Protein AF-A0AAW9S005-F1 (afdb_monomer)

Radius of gyration: 30.58 Å; Cα contacts (8 Å, |Δi|>4): 506; chains: 1; bounding box: 78×88×90 Å

Foldseek 3Di:
DDDDDDDDDDDDDDDDVVVVVVVVVVVVVDDDDPPDDDLLNVLLVLLVVFFDWAAAPQGFIWTQGPDFAREIATCPDAPDHVLVVSQVSSCVVPVDGRDPVSSVSNSVVSSVNRVVDDHDHEAAAWDDDPHWIWGFQLDPRNWTWTQDPVGTDIGRYDPHYYYAHLFFDGAPDDDPDDDPVVLVVQDLDDPVCVVVLVQQLVQLRDQQAQGDAAEAAAAPPSCQVVNQQVSQNVGGHGPPSEDAPQPDVVSVCVQLVRTQEYHYEAAPEADPRNVVSVNQQRHQHWDWDDDPPDPDDIGIDGHHHRHYYYHHDHDCPDDPDDDD

Organism: NCBI:txid1764581

Secondary structure (DSSP, 8-state):
--------------S--TTHHHHHHHHHS---------HHHHHHHHHHHHEEEEEBTTS-EEEEESSS--B-EESSS-SS-HHHHHHHHHHHHHSSPPPHHHHHHHHHHHHHHHTTSPPB--BSSEEEEBTEEEEE--STT--EEEEETTEEEEESS-SS-B---TT--PPPPP-SS--GGGGGGT----TTTHHHHHHHHHHTT-TTSPPPEEEE---TTSSHHHHHHHHHHHHS--SSSEEPPPSSHHHHHHHHHT-SEEEEEEES---HHHHHHHHHHHHT-EEEEEPSSSSSPEEEEE---EEEEEES-----S------

pLDDT: mean 82.32, std 20.4, range [25.27, 97.75]

Nearest PDB structures (foldseek):
  7ola-assembly1_E  TM=5.623E-01  e=1.150E-05  Staphylococcus aureus
  8hwc-assembly1_F  TM=4.902E-01  e=1.114E-03  Monkeypox virus
  8iqh-assembly1_E  TM=3.953E-01  e=1.697E-03  African swine fever virus BA71V
  8iqh-assembly1_C  TM=4.415E-01  e=1.164E-02  African swine fever virus BA71V
  5grb-assembly3_D  TM=5.493E-01  e=4.643E-02  Enterovirus

Sequence (324 aa):
MSEDIIKGPWTEFQSVNGELDKLVEQIDAGEEKPSKKSASTILVEIAESLYEFSVSDTGDTFGVPKSGSKVVQMLRGGKTSLRSELSREYFQRTGRAAPQQALADALLVLEGIAQAGDPVPLHLRVARLEGDLLLDLGDATGRVVRIGAGGWSVEPNPPVLFRRTALTAALPDPVGGSDVEELWQHLNVAPEDRPLILAWLVAALHVDIPHPILSIGGEQGSGKSTAAKALTGILDPSPVPLRKPPRDGEAWVTAASGSWVVGIDNISAIADWLSDAMCRAVTGDGDVRRKLYTDGDMHVFAFRRCLILNGIDIGPCAAIWRKG

Structure (mmCIF, N/CA/C/O backbone):
data_AF-A0AAW9S005-F1
#
_entry.id   AF-A0AAW9S005-F1
#
loop_
_atom_site.group_PDB
_atom_site.id
_atom_site.type_symbol
_atom_site.label_atom_id
_atom_site.label_alt_id
_atom_site.label_comp_id
_atom_site.label_asym_id
_atom_site.label_entity_id
_atom_site.label_seq_id
_atom_site.pdbx_PDB_ins_code
_atom_site.Cartn_x
_atom_site.Cartn_y
_atom_site.Cartn_z
_atom_site.occupancy
_atom_site.B_iso_or_equiv
_atom_site.auth_seq_id
_atom_site.auth_comp_id
_atom_site.auth_asym_id
_atom_site.auth_atom_id
_atom_site.pdbx_PDB_model_num
ATOM 1 N N . MET A 1 1 ? -49.779 59.214 53.811 1.00 40.12 1 MET A N 1
ATOM 2 C CA . MET A 1 1 ? -49.206 58.117 53.007 1.00 40.12 1 MET A CA 1
ATOM 3 C C . MET A 1 1 ? -49.080 56.934 53.961 1.00 40.12 1 MET A C 1
ATOM 5 O O . MET A 1 1 ? -48.451 57.139 54.991 1.00 40.12 1 MET A O 1
ATOM 9 N N . SER A 1 2 ? -49.841 55.836 53.870 1.00 34.50 2 SER A N 1
ATOM 10 C CA . SER A 1 2 ? -50.235 55.023 52.691 1.00 34.50 2 SER A CA 1
ATOM 11 C C . SER A 1 2 ? -49.015 54.311 52.079 1.00 34.50 2 SER A C 1
ATOM 13 O O . SER A 1 2 ? -48.005 54.983 51.873 1.00 34.50 2 SER A O 1
ATOM 15 N N . GLU A 1 3 ? -48.984 52.994 51.840 1.00 34.31 3 GLU A N 1
ATOM 16 C CA . GLU A 1 3 ? -49.855 51.833 52.182 1.00 34.31 3 GLU A CA 1
ATOM 17 C C . GLU A 1 3 ? -48.937 50.729 52.819 1.00 34.31 3 GLU A C 1
ATOM 19 O O . GLU A 1 3 ? -47.726 50.932 52.858 1.00 34.31 3 GLU A O 1
ATOM 24 N N . ASP A 1 4 ? -49.315 49.629 53.493 1.00 39.97 4 ASP A N 1
ATOM 25 C CA . ASP A 1 4 ? -50.351 48.577 53.338 1.00 39.97 4 ASP A CA 1
ATOM 26 C C . ASP A 1 4 ? -50.162 47.642 52.111 1.00 39.97 4 ASP A C 1
ATOM 28 O O . ASP A 1 4 ? -49.879 48.115 51.016 1.00 39.97 4 ASP A O 1
ATOM 32 N N . ILE A 1 5 ? -50.282 46.300 52.172 1.00 38.88 5 ILE A N 1
ATOM 33 C CA . ILE A 1 5 ? -50.614 45.362 53.282 1.00 38.88 5 ILE A CA 1
ATOM 34 C C . ILE A 1 5 ? -49.361 44.475 53.597 1.00 38.88 5 ILE A C 1
ATOM 36 O O . ILE A 1 5 ? -48.295 45.065 53.712 1.00 38.88 5 ILE A O 1
ATOM 40 N N . ILE A 1 6 ? -49.249 43.138 53.786 1.00 34.44 6 ILE A N 1
ATOM 41 C CA . ILE A 1 6 ? -50.059 41.883 53.806 1.00 34.44 6 ILE A CA 1
ATOM 42 C C . ILE A 1 6 ? -49.509 41.000 54.981 1.00 34.44 6 ILE A C 1
ATOM 44 O O . ILE A 1 6 ? -48.396 41.237 55.447 1.00 34.44 6 ILE A O 1
ATOM 48 N N . LYS A 1 7 ? -50.226 39.965 55.470 1.00 42.56 7 LYS A N 1
ATOM 49 C CA . LYS A 1 7 ? -49.735 38.966 56.467 1.00 42.56 7 LYS A CA 1
ATOM 50 C C . LYS A 1 7 ? -49.509 37.562 55.868 1.00 42.56 7 LYS A C 1
ATOM 52 O O . LYS A 1 7 ? -50.238 37.173 54.964 1.00 42.56 7 LYS A O 1
ATOM 57 N N . GLY A 1 8 ? -48.623 36.760 56.474 1.00 29.34 8 GLY A N 1
ATOM 58 C CA . GLY A 1 8 ? -48.510 35.304 56.259 1.00 29.34 8 GLY A CA 1
ATOM 59 C C . GLY A 1 8 ? -48.129 34.563 57.560 1.00 29.34 8 GLY A C 1
ATOM 60 O O . GLY A 1 8 ? -47.236 35.049 58.257 1.00 29.34 8 GLY A O 1
ATOM 61 N N . PRO A 1 9 ? -48.798 33.454 57.946 1.00 34.03 9 PRO A N 1
ATOM 62 C CA . PRO A 1 9 ? -48.604 32.821 59.256 1.00 34.03 9 PRO A CA 1
ATOM 63 C C . PRO A 1 9 ? -47.587 31.666 59.256 1.00 34.03 9 PRO A C 1
ATOM 65 O O . PRO A 1 9 ? -47.593 30.814 58.374 1.00 34.03 9 PRO A O 1
ATOM 68 N N . TRP A 1 10 ? -46.791 31.577 60.325 1.00 33.09 10 TRP A N 1
ATOM 69 C CA . TRP A 1 10 ? -46.055 30.365 60.705 1.00 33.09 10 TRP A CA 1
ATOM 70 C C . TRP A 1 10 ? -46.764 29.683 61.879 1.00 33.09 10 TRP A C 1
ATOM 72 O O . TRP A 1 10 ? -46.562 30.111 63.013 1.00 33.09 10 TRP A O 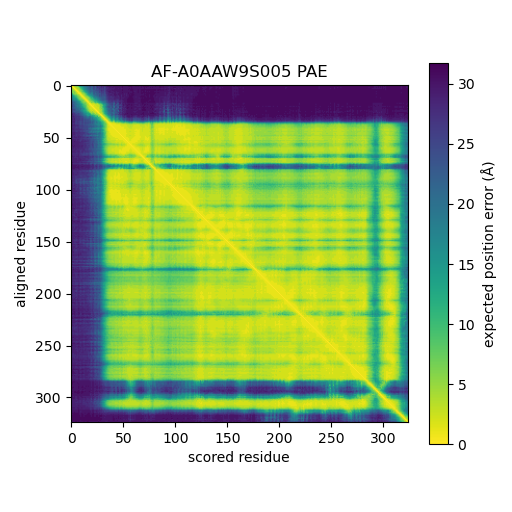1
ATOM 82 N N . THR A 1 11 ? -47.589 28.660 61.626 1.00 36.34 11 THR A N 1
ATOM 83 C CA . THR A 1 11 ? -47.821 27.485 62.507 1.00 36.34 11 THR A CA 1
ATOM 84 C C . THR A 1 11 ? -48.952 26.603 61.969 1.00 36.34 11 THR A C 1
ATOM 86 O O . THR A 1 11 ? -50.117 26.903 62.177 1.00 36.34 11 THR A O 1
ATOM 89 N N . GLU A 1 12 ? -48.601 25.477 61.347 1.00 32.44 12 GLU A N 1
ATOM 90 C CA . GLU A 1 12 ? -49.219 24.168 61.615 1.00 32.44 12 GLU A CA 1
ATOM 91 C C . GLU A 1 12 ? -48.314 23.078 61.020 1.00 32.44 12 GLU A C 1
ATOM 93 O O . GLU A 1 12 ? -47.776 23.238 59.926 1.00 32.44 12 GLU A O 1
ATOM 98 N N . PHE A 1 13 ? -48.040 22.018 61.786 1.00 42.66 13 PHE A N 1
ATOM 99 C CA . PHE A 1 13 ? -46.959 21.068 61.490 1.00 42.66 13 PHE A CA 1
ATOM 100 C C . PHE A 1 13 ? -47.431 19.634 61.752 1.00 42.66 13 PHE A C 1
ATOM 102 O O . PHE A 1 13 ? -47.244 19.111 62.849 1.00 42.66 13 PHE A O 1
ATOM 109 N N . GLN A 1 14 ? -48.068 19.003 60.759 1.00 42.59 14 GLN A N 1
ATOM 110 C CA . GLN A 1 14 ? -48.373 17.564 60.755 1.00 42.59 14 GLN A CA 1
ATOM 111 C C . GLN A 1 14 ? -48.813 17.058 59.364 1.00 42.59 14 GLN A C 1
ATOM 113 O O . GLN A 1 14 ? -49.27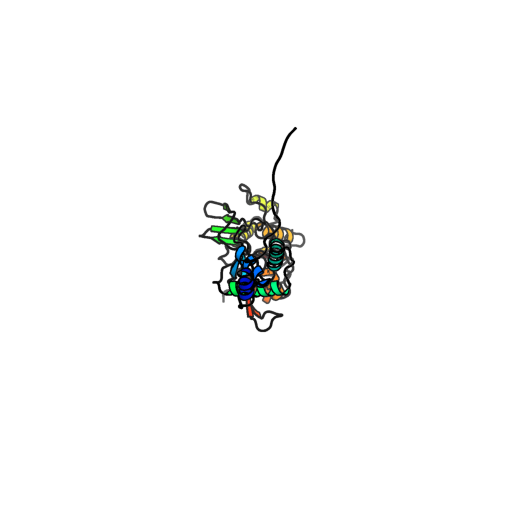2 17.831 58.529 1.00 42.59 14 GLN A O 1
ATOM 118 N N . SER A 1 15 ? -48.733 15.734 59.165 1.00 42.69 15 SER A N 1
ATOM 119 C CA . SER A 1 15 ? -49.365 14.934 58.086 1.00 42.69 15 SER A CA 1
ATOM 120 C C . SER A 1 15 ? -48.706 14.773 56.694 1.00 42.69 15 SER A C 1
ATOM 122 O O . SER A 1 15 ? -49.387 14.309 55.787 1.00 42.69 15 SER A O 1
ATOM 124 N N . VAL A 1 16 ? -47.390 14.996 56.509 1.00 42.12 16 VAL A N 1
ATOM 125 C CA . VAL A 1 16 ? -46.697 14.708 55.211 1.00 42.12 16 VAL A CA 1
ATOM 126 C C . VAL A 1 16 ? -45.507 13.724 55.310 1.00 42.12 16 VAL A C 1
ATOM 128 O O . VAL A 1 16 ? -44.630 13.702 54.455 1.00 42.12 16 VAL A O 1
ATOM 131 N N . ASN A 1 17 ? -45.465 12.859 56.331 1.00 48.38 17 ASN A N 1
ATOM 132 C CA . ASN A 1 17 ? -44.425 11.814 56.435 1.00 48.38 17 ASN A CA 1
ATOM 133 C C . ASN A 1 17 ? -44.787 10.505 55.701 1.00 48.38 17 ASN A C 1
ATOM 135 O O . ASN A 1 17 ? -43.906 9.825 55.186 1.00 48.38 17 ASN A O 1
ATOM 139 N N . GLY A 1 18 ? -46.079 10.171 55.585 1.00 42.69 18 GLY A N 1
ATOM 140 C CA . GLY A 1 18 ? -46.539 8.847 55.133 1.00 42.69 18 GLY A CA 1
ATOM 141 C C . GLY A 1 18 ? -46.286 8.483 53.660 1.00 42.69 18 GLY A C 1
ATOM 142 O O . GLY A 1 18 ? -46.549 7.343 53.276 1.00 42.69 18 GLY A O 1
ATOM 143 N N . GLU A 1 19 ? -45.801 9.420 52.842 1.00 44.75 19 GLU A N 1
ATOM 144 C CA . GLU A 1 19 ? -45.345 9.167 51.464 1.00 44.75 19 GLU A CA 1
ATOM 145 C C . GLU A 1 19 ? -43.813 9.132 51.362 1.00 44.75 19 GLU A C 1
ATOM 147 O O . GLU A 1 19 ? -43.272 8.293 50.647 1.00 44.75 19 GLU A O 1
ATOM 152 N N . LEU A 1 20 ? -43.111 9.971 52.133 1.00 44.47 20 LEU A N 1
ATOM 153 C CA . LEU A 1 20 ? -41.648 9.963 52.230 1.00 44.47 20 LEU A CA 1
ATOM 154 C C . LEU A 1 20 ? -41.126 8.665 52.854 1.00 44.47 20 LEU A C 1
ATOM 156 O O . LEU A 1 20 ? -40.223 8.052 52.290 1.00 44.47 20 LEU A O 1
ATOM 160 N N . ASP A 1 21 ? -41.736 8.200 53.947 1.00 43.94 21 ASP A N 1
ATOM 161 C CA . ASP A 1 21 ? -41.322 6.959 54.613 1.00 43.94 21 ASP A CA 1
ATOM 162 C C . ASP A 1 21 ? -41.514 5.737 53.684 1.00 43.94 21 ASP A C 1
ATOM 164 O O . ASP A 1 21 ? -40.656 4.859 53.625 1.00 43.94 21 ASP A O 1
ATOM 168 N N . LYS A 1 22 ? -42.570 5.728 52.853 1.00 45.34 22 LYS A N 1
ATOM 169 C CA . LYS A 1 22 ? -42.798 4.685 51.829 1.00 45.34 22 LYS A CA 1
ATOM 170 C C . LYS A 1 22 ? -41.804 4.739 50.671 1.00 45.34 22 LYS A C 1
ATOM 172 O O . LYS A 1 22 ? -41.426 3.693 50.152 1.00 45.34 22 LYS A O 1
ATOM 177 N N . LEU A 1 23 ? -41.381 5.935 50.260 1.00 43.94 23 LEU A N 1
ATOM 178 C CA . LEU A 1 23 ? -40.316 6.106 49.269 1.00 43.94 23 LEU A CA 1
ATOM 179 C C . LEU A 1 23 ? -38.967 5.599 49.802 1.00 43.94 23 LEU A C 1
ATOM 181 O O . LEU A 1 23 ? -38.187 5.047 49.033 1.00 43.94 23 LEU A O 1
ATOM 185 N N . VAL A 1 24 ? -38.711 5.723 51.108 1.00 44.16 24 VAL A N 1
ATOM 186 C CA . VAL A 1 24 ? -37.525 5.136 51.754 1.00 44.16 24 VAL A CA 1
ATOM 187 C C . VAL A 1 24 ? -37.629 3.607 51.821 1.00 44.16 24 VAL A C 1
ATOM 189 O O . VAL A 1 24 ? -36.696 2.935 51.388 1.00 44.16 24 VAL A O 1
ATOM 192 N N . GLU A 1 25 ? -38.767 3.043 52.247 1.00 40.94 25 GLU A N 1
ATOM 193 C CA . GLU A 1 25 ? -38.981 1.580 52.238 1.00 40.94 25 GLU A CA 1
ATOM 194 C C . GLU A 1 25 ? -38.860 0.967 50.828 1.00 40.94 25 GLU A C 1
ATOM 196 O O . GLU A 1 25 ? -38.344 -0.139 50.679 1.00 40.94 25 GLU A O 1
ATOM 201 N N . GLN A 1 26 ? -39.276 1.683 49.776 1.00 40.62 26 GLN A N 1
ATOM 202 C CA . GLN A 1 26 ? -39.104 1.234 48.388 1.00 40.62 26 GLN A CA 1
ATOM 203 C C . GLN A 1 26 ? -37.647 1.294 47.899 1.00 40.62 26 GLN A C 1
ATOM 205 O O . GLN A 1 26 ? -37.263 0.483 47.060 1.00 40.62 26 GLN A O 1
ATOM 210 N N . ILE A 1 27 ? -36.809 2.185 48.440 1.00 46.78 27 ILE A N 1
ATOM 211 C CA . ILE A 1 27 ? -35.378 2.265 48.088 1.00 46.78 27 ILE A CA 1
ATOM 212 C C . ILE A 1 27 ? -34.572 1.106 48.703 1.00 46.78 27 ILE A C 1
ATOM 214 O O . ILE A 1 27 ? -33.614 0.641 48.081 1.00 46.78 27 ILE A O 1
ATOM 218 N N . ASP A 1 28 ? -34.978 0.592 49.868 1.00 41.66 28 ASP A N 1
ATOM 219 C CA . ASP A 1 28 ? -34.408 -0.636 50.446 1.00 41.66 28 ASP A CA 1
ATOM 220 C C . ASP A 1 28 ? -34.954 -1.923 49.782 1.00 41.66 28 ASP A C 1
ATOM 222 O O . ASP A 1 28 ? -34.371 -2.999 49.932 1.00 41.66 28 ASP A O 1
ATOM 226 N N . ALA A 1 29 ? -36.019 -1.833 48.972 1.00 42.50 29 ALA A N 1
ATOM 227 C CA . ALA A 1 29 ? -36.678 -2.965 48.307 1.00 42.50 29 ALA A CA 1
ATOM 228 C C . ALA A 1 29 ? -35.983 -3.468 47.016 1.00 42.50 29 ALA A C 1
ATOM 230 O O . ALA A 1 29 ? -36.635 -3.976 46.104 1.00 42.50 29 ALA A O 1
ATOM 231 N N . GLY A 1 30 ? -34.650 -3.400 46.956 1.00 43.88 30 GLY A N 1
ATOM 232 C CA . GLY A 1 30 ? -33.850 -4.259 46.071 1.00 43.88 30 GLY A CA 1
ATOM 233 C C . GLY A 1 30 ? -33.867 -3.961 44.566 1.00 43.88 30 GLY A C 1
ATOM 234 O O . GLY A 1 30 ? -33.548 -4.861 43.790 1.00 43.88 30 GLY A O 1
ATOM 235 N N . GLU A 1 31 ? -34.189 -2.740 44.125 1.00 39.66 31 GLU A N 1
ATOM 236 C CA . GLU A 1 31 ? -34.041 -2.377 42.707 1.00 39.66 31 GLU A CA 1
ATOM 237 C C . GLU A 1 31 ? -32.570 -2.450 42.245 1.00 39.66 31 GLU A C 1
ATOM 239 O O . GLU A 1 31 ? -31.673 -1.821 42.823 1.00 39.66 31 GLU A O 1
ATOM 244 N N . GLU A 1 32 ? -32.311 -3.181 41.155 1.00 40.88 32 GLU A N 1
ATOM 245 C CA . GLU A 1 32 ? -31.002 -3.184 40.500 1.00 40.88 32 GLU A CA 1
ATOM 246 C C . GLU A 1 32 ? -30.696 -1.795 39.925 1.00 40.88 32 GLU A C 1
ATOM 248 O O . GLU A 1 32 ? -31.177 -1.413 38.856 1.00 40.88 32 GLU A O 1
ATOM 253 N N . LYS A 1 33 ? -29.838 -1.037 40.619 1.00 44.69 33 LYS A N 1
ATOM 254 C CA . LYS A 1 33 ? -29.272 0.216 40.095 1.00 44.69 33 LYS A CA 1
ATOM 255 C C . LYS A 1 33 ? -28.698 -0.051 38.697 1.00 44.69 33 LYS A C 1
ATOM 257 O O . LYS A 1 33 ? -27.810 -0.901 38.592 1.00 44.69 33 LYS A O 1
ATOM 262 N N . PRO A 1 34 ? -29.141 0.667 37.644 1.00 45.97 34 PRO A N 1
ATOM 263 C CA . PRO A 1 34 ? -28.788 0.342 36.267 1.00 45.97 34 PRO A CA 1
ATOM 264 C C . PRO A 1 34 ? -27.269 0.319 36.110 1.00 45.97 34 PRO A C 1
ATOM 266 O O . PRO A 1 34 ? -26.596 1.333 36.324 1.00 45.97 34 PRO A O 1
ATOM 269 N N . SER A 1 35 ? -26.739 -0.867 35.794 1.00 58.22 35 SER A N 1
ATOM 270 C CA . SER A 1 35 ? -25.305 -1.142 35.861 1.00 58.22 35 SER A CA 1
ATOM 271 C C . SER A 1 35 ? -24.534 -0.143 35.006 1.00 58.22 35 SER A C 1
ATOM 273 O O . SER A 1 35 ? -24.719 -0.045 33.789 1.00 58.22 35 SER A O 1
ATOM 275 N N . LYS A 1 36 ? -23.685 0.654 35.660 1.00 81.69 36 LYS A N 1
ATOM 276 C CA . LYS A 1 36 ? -22.949 1.726 34.996 1.00 81.69 36 LYS A CA 1
ATOM 277 C C . LYS A 1 36 ? -21.943 1.101 34.035 1.00 81.69 36 LYS A C 1
ATOM 279 O O . LYS A 1 36 ? -20.931 0.571 34.491 1.00 81.69 36 LYS A O 1
ATOM 284 N N . LYS A 1 37 ? -22.243 1.181 32.730 1.00 88.69 37 LYS A N 1
ATOM 285 C CA . LYS A 1 37 ? -21.460 0.578 31.638 1.00 88.69 37 LYS A CA 1
ATOM 286 C C . LYS A 1 37 ? -19.959 0.714 31.890 1.00 88.69 37 LYS A C 1
ATOM 288 O O . LYS A 1 37 ? -19.475 1.802 32.220 1.00 88.69 37 LYS A O 1
ATOM 293 N N . SER A 1 38 ? -19.234 -0.392 31.741 1.00 94.50 38 SER A N 1
ATOM 294 C CA . SER A 1 38 ? -17.791 -0.405 31.955 1.00 94.50 38 SER A CA 1
ATOM 295 C C . SER A 1 38 ? -17.089 0.497 30.935 1.00 94.50 38 SER A C 1
ATOM 297 O O . SER A 1 38 ? -17.617 0.786 29.858 1.00 94.50 38 SER A O 1
ATOM 299 N N . ALA A 1 39 ? -15.861 0.914 31.247 1.00 94.69 39 ALA A N 1
ATOM 300 C CA . ALA A 1 39 ? -15.061 1.678 30.296 1.00 94.69 39 ALA A CA 1
ATOM 301 C C . ALA A 1 39 ? -14.831 0.903 28.982 1.00 94.69 39 ALA A C 1
ATOM 303 O O . ALA A 1 39 ? -14.799 1.525 27.926 1.00 94.69 39 ALA A O 1
ATOM 304 N N . SER A 1 40 ? -14.727 -0.433 29.024 1.00 96.12 40 SER A N 1
ATOM 305 C CA . SER A 1 40 ? -14.582 -1.271 27.827 1.00 96.12 40 SER A CA 1
ATOM 306 C C . SER A 1 40 ? -15.868 -1.343 27.003 1.00 96.12 40 SER A C 1
ATOM 308 O O . SER A 1 40 ? -15.798 -1.155 25.793 1.00 96.12 40 SER A O 1
ATOM 310 N N . THR A 1 41 ? -17.044 -1.493 27.623 1.00 96.62 41 THR A N 1
ATOM 311 C CA . THR A 1 41 ? -18.336 -1.418 26.912 1.00 96.62 41 THR A CA 1
ATOM 312 C C . THR A 1 41 ? -18.521 -0.055 26.239 1.00 96.62 41 THR A C 1
ATOM 314 O O . THR A 1 41 ? -18.877 0.008 25.068 1.00 96.62 41 THR A O 1
ATOM 317 N N . ILE A 1 42 ? -18.197 1.042 26.935 1.00 96.50 42 ILE A N 1
ATOM 318 C CA . ILE A 1 42 ? -18.257 2.397 26.361 1.00 96.50 42 ILE A CA 1
ATOM 319 C C . ILE A 1 42 ? -17.269 2.546 25.189 1.00 96.50 42 ILE A C 1
ATOM 321 O O . ILE A 1 42 ? -17.600 3.181 24.193 1.00 96.50 42 ILE A O 1
ATOM 325 N N . LEU A 1 43 ? -16.072 1.957 25.267 1.00 96.94 43 LEU A N 1
ATOM 326 C CA . LEU A 1 43 ? -15.091 1.978 24.174 1.00 96.94 43 LEU A CA 1
ATOM 327 C C . LEU A 1 43 ? -15.548 1.182 22.940 1.00 96.94 43 LEU A C 1
ATOM 329 O O . LEU A 1 43 ? -15.299 1.638 21.825 1.00 96.94 43 LEU A O 1
ATOM 333 N N . VAL A 1 44 ? -16.234 0.048 23.124 1.00 97.50 44 VAL A N 1
ATOM 334 C CA . VAL A 1 44 ? -16.861 -0.712 22.025 1.00 97.50 44 VAL A CA 1
ATOM 335 C C . VAL A 1 44 ? -17.980 0.112 21.383 1.00 97.50 44 VAL A C 1
ATOM 337 O O . VAL A 1 44 ? -17.939 0.334 20.179 1.00 97.50 44 VAL A O 1
ATOM 340 N N . GLU A 1 45 ? -18.890 0.690 22.171 1.00 97.12 45 GLU A N 1
ATOM 341 C CA . GLU A 1 45 ? -19.977 1.543 21.655 1.00 97.12 45 GLU A CA 1
ATOM 342 C C . GLU A 1 45 ? -19.453 2.790 20.915 1.00 97.12 45 GLU A C 1
ATOM 344 O O . GLU A 1 45 ? -20.014 3.211 19.902 1.00 97.12 45 GLU A O 1
ATOM 349 N N . ILE A 1 46 ? -18.339 3.373 21.374 1.00 96.25 46 ILE A N 1
ATOM 350 C CA . ILE A 1 46 ? -17.636 4.445 20.655 1.00 96.25 46 ILE A CA 1
ATOM 351 C C . ILE A 1 46 ? -17.099 3.934 19.316 1.00 96.25 46 ILE A C 1
ATOM 353 O O . ILE A 1 46 ? -17.306 4.596 18.297 1.00 96.25 46 ILE A O 1
ATOM 357 N N . ALA A 1 47 ? -16.443 2.775 19.300 1.00 96.06 47 ALA A N 1
ATOM 358 C CA . ALA A 1 47 ? -15.889 2.183 18.089 1.00 96.06 47 ALA A CA 1
ATOM 359 C C . ALA A 1 47 ? -16.983 1.862 17.061 1.00 96.06 47 ALA A C 1
ATOM 361 O O . ALA A 1 47 ? -16.898 2.314 15.923 1.00 96.06 47 ALA A O 1
ATOM 362 N N . GLU A 1 48 ? -18.053 1.180 17.470 1.00 96.50 48 GLU A N 1
ATOM 363 C CA . GLU A 1 48 ? -19.204 0.854 16.618 1.00 96.50 48 GLU A CA 1
ATOM 364 C C . GLU A 1 48 ? -19.973 2.102 16.154 1.00 96.50 48 GLU A C 1
ATOM 366 O O . GLU A 1 48 ? -20.568 2.091 15.076 1.00 96.50 48 GLU A O 1
ATOM 371 N N . SER A 1 49 ? -19.938 3.213 16.905 1.00 96.12 49 SER A N 1
ATOM 372 C CA . SER A 1 49 ? -20.506 4.494 16.446 1.00 96.12 49 SER A CA 1
ATOM 373 C C . SER A 1 49 ? -19.711 5.156 15.311 1.00 96.12 49 SER A C 1
ATOM 375 O O . SER A 1 49 ? -20.250 6.014 14.614 1.00 96.12 49 SER A O 1
ATOM 377 N N . LEU A 1 50 ? -18.447 4.766 15.114 1.00 94.69 50 LEU A N 1
ATOM 378 C CA . LEU A 1 50 ? -17.513 5.380 14.161 1.00 94.69 50 LEU A CA 1
ATOM 379 C C . LEU A 1 50 ? -17.119 4.448 13.004 1.00 94.69 50 LEU A C 1
ATOM 381 O O . LEU A 1 50 ? -16.783 4.933 11.924 1.00 94.69 50 LEU A O 1
ATOM 385 N N . TYR A 1 51 ? -17.166 3.133 13.219 1.00 95.38 51 TYR A N 1
ATOM 386 C CA . TYR A 1 51 ? -16.581 2.122 12.342 1.00 95.38 51 TYR A CA 1
ATOM 387 C C . TYR A 1 51 ? -17.520 0.933 12.091 1.00 95.38 51 TYR A C 1
ATOM 389 O O . TYR A 1 51 ? -18.381 0.604 12.910 1.00 95.38 51 TYR A O 1
ATOM 397 N N . GLU A 1 52 ? -17.321 0.275 10.952 1.00 95.00 52 GLU A N 1
ATOM 398 C CA . GLU A 1 52 ? -17.841 -1.060 10.619 1.00 95.00 52 GLU A CA 1
ATOM 399 C C . GLU A 1 52 ? -16.658 -2.029 10.627 1.00 95.00 52 GLU A C 1
ATOM 401 O O . GLU A 1 52 ? -15.611 -1.719 10.059 1.00 95.00 52 GLU A O 1
ATOM 406 N N . PHE A 1 53 ? -16.780 -3.165 11.312 1.00 95.44 53 PHE A N 1
ATOM 407 C CA . PHE A 1 53 ? -15.656 -4.067 11.569 1.00 95.44 53 PHE A CA 1
ATOM 408 C C . PHE A 1 53 ? -15.704 -5.295 10.667 1.00 95.44 53 PHE A C 1
ATOM 410 O O . PHE A 1 53 ? -16.763 -5.887 10.486 1.00 95.44 53 PHE A O 1
ATOM 417 N N . SER A 1 54 ? -14.553 -5.656 10.099 1.00 95.19 54 SER A N 1
ATOM 418 C CA . SER A 1 54 ? -14.421 -6.740 9.123 1.00 95.19 54 SER A CA 1
ATOM 419 C C . SER A 1 54 ? -13.013 -7.335 9.151 1.00 95.19 54 SER A C 1
ATOM 421 O O . SER A 1 54 ? -12.062 -6.726 9.656 1.00 95.19 54 SER A O 1
ATOM 423 N N . VAL A 1 55 ? -12.875 -8.530 8.587 1.00 93.25 55 VAL A N 1
ATOM 424 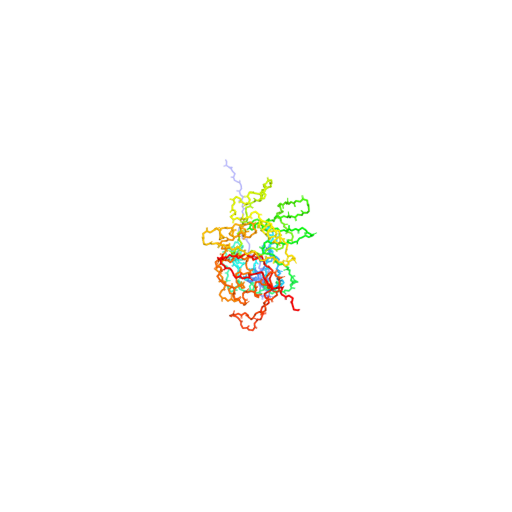C CA . VAL A 1 55 ? -11.603 -9.227 8.377 1.00 93.25 55 VAL A CA 1
ATOM 425 C C . VAL A 1 55 ? -11.223 -9.211 6.891 1.00 93.25 55 VAL A C 1
ATOM 427 O O . VAL A 1 55 ? -12.094 -9.098 6.026 1.00 93.25 55 VAL A O 1
ATOM 430 N N . SER A 1 56 ? -9.926 -9.269 6.579 1.00 90.88 56 SER A N 1
ATOM 431 C CA . SER A 1 56 ? -9.438 -9.405 5.203 1.00 90.88 56 SER A CA 1
ATOM 432 C C . SER A 1 56 ? -9.399 -10.861 4.739 1.00 90.88 56 SER A C 1
ATOM 434 O O . SER A 1 56 ? -9.409 -11.793 5.542 1.00 90.88 56 SER A O 1
ATOM 436 N N . ASP A 1 57 ? -9.257 -11.049 3.430 1.00 85.31 57 ASP A N 1
ATOM 437 C CA . ASP A 1 57 ? -8.836 -12.306 2.795 1.00 85.31 57 ASP A CA 1
ATOM 438 C C . ASP A 1 57 ? -7.582 -12.939 3.440 1.00 85.31 57 ASP A C 1
ATOM 440 O O . ASP A 1 57 ? -7.495 -14.159 3.569 1.00 85.31 57 ASP A O 1
ATOM 444 N N . THR A 1 58 ? -6.638 -12.119 3.911 1.00 79.69 58 THR A N 1
ATOM 445 C CA . THR A 1 58 ? -5.437 -12.554 4.653 1.00 79.69 58 THR A CA 1
ATOM 446 C C . THR A 1 58 ? -5.636 -12.735 6.168 1.00 79.69 58 THR A C 1
ATOM 448 O O . THR A 1 58 ? -4.660 -12.991 6.876 1.00 79.69 58 THR A O 1
ATOM 451 N N . GLY A 1 59 ? -6.853 -12.575 6.699 1.00 83.88 59 GLY A N 1
ATOM 452 C CA . GLY A 1 59 ? -7.154 -12.726 8.129 1.00 83.88 59 GLY A CA 1
ATOM 453 C C . GLY A 1 59 ? -6.808 -11.520 9.021 1.00 83.88 59 GLY A C 1
ATOM 454 O O . GLY A 1 59 ? -6.886 -11.631 10.246 1.00 83.88 59 GLY A O 1
ATOM 455 N N . ASP A 1 60 ? -6.427 -10.371 8.452 1.00 87.62 60 ASP A N 1
ATOM 456 C CA . ASP A 1 60 ? -6.161 -9.146 9.219 1.00 87.62 60 ASP A CA 1
ATOM 457 C C . ASP A 1 60 ? -7.481 -8.428 9.563 1.00 87.62 60 ASP A C 1
ATOM 459 O O . ASP A 1 60 ? -8.291 -8.145 8.682 1.00 87.62 60 ASP A O 1
ATOM 463 N N . THR A 1 61 ? -7.691 -8.076 10.834 1.00 92.38 61 THR A N 1
ATOM 464 C CA . THR A 1 61 ? -8.893 -7.363 11.301 1.00 92.38 61 THR A CA 1
ATOM 465 C C . THR A 1 61 ? -8.761 -5.841 11.175 1.00 92.38 61 THR A C 1
ATOM 467 O O . THR A 1 61 ? -7.748 -5.240 11.561 1.00 92.38 61 THR A O 1
ATOM 470 N N . PHE A 1 62 ? -9.809 -5.186 10.668 1.00 93.19 62 PHE A N 1
ATOM 471 C CA . PHE A 1 62 ? -9.847 -3.739 10.442 1.00 93.19 62 PHE A CA 1
ATOM 472 C C . PHE A 1 62 ? -11.225 -3.114 10.719 1.00 93.19 62 PHE A C 1
ATOM 474 O O . PHE A 1 62 ? -12.250 -3.793 10.759 1.00 93.19 62 PHE A O 1
ATOM 481 N N . GLY A 1 63 ? -11.233 -1.792 10.902 1.00 93.69 63 GLY A N 1
ATOM 482 C CA . GLY A 1 63 ? -12.429 -0.953 10.926 1.00 93.69 63 GLY A CA 1
ATOM 483 C C . GLY A 1 63 ? -12.509 -0.055 9.688 1.00 93.69 63 GLY A C 1
ATOM 484 O O . GLY A 1 63 ? -11.554 0.655 9.365 1.00 93.69 63 GLY A O 1
ATOM 485 N N . VAL A 1 64 ? -13.655 -0.055 9.011 1.00 93.25 64 VAL A N 1
ATOM 486 C CA . VAL A 1 64 ? -14.013 0.860 7.917 1.00 93.25 64 VAL A CA 1
ATOM 487 C C . VAL A 1 64 ? -14.702 2.093 8.509 1.00 93.25 64 VAL A C 1
ATOM 489 O O . VAL A 1 64 ? -15.705 1.921 9.202 1.00 93.25 64 VAL A O 1
ATOM 492 N N . PRO A 1 65 ? -14.234 3.331 8.262 1.00 91.88 65 PRO A N 1
ATOM 493 C CA . PRO A 1 65 ? -14.924 4.528 8.745 1.00 91.88 65 PRO A CA 1
ATOM 494 C C . PRO A 1 65 ? -16.368 4.618 8.228 1.00 91.88 65 PRO A C 1
ATOM 496 O O . PRO A 1 65 ? -16.625 4.479 7.026 1.00 91.88 65 PRO A O 1
ATOM 499 N N . LYS A 1 66 ? -17.328 4.883 9.121 1.00 92.25 66 LYS A N 1
ATOM 500 C CA . LYS A 1 66 ? -18.738 5.126 8.754 1.00 92.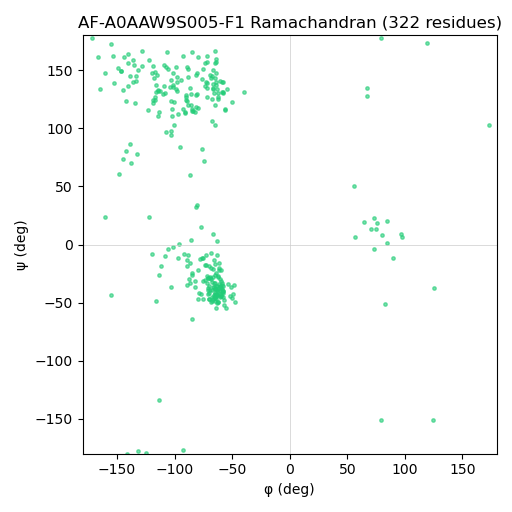25 66 LYS A CA 1
ATOM 501 C C . LYS A 1 66 ? -18.928 6.471 8.050 1.00 92.25 66 LYS A C 1
ATOM 503 O O . LYS A 1 66 ? -19.808 6.594 7.203 1.00 92.25 66 LYS A O 1
ATOM 508 N N . SER A 1 67 ? -18.077 7.450 8.350 1.00 87.69 67 SER A N 1
ATOM 509 C CA . SER A 1 67 ? -18.055 8.778 7.734 1.00 87.69 67 SER A CA 1
ATOM 510 C C . SER A 1 67 ? -16.639 9.169 7.300 1.00 87.69 67 SER A C 1
ATOM 512 O O . SER A 1 67 ? -15.654 8.762 7.912 1.00 87.69 67 SER A O 1
ATOM 514 N N . GLY A 1 68 ? -16.537 9.976 6.241 1.00 84.56 68 GLY A N 1
ATOM 515 C CA . GLY A 1 68 ? -15.252 10.354 5.650 1.00 84.56 68 GLY A CA 1
ATOM 516 C C . GLY A 1 68 ? -14.672 9.267 4.741 1.00 84.56 68 GLY A C 1
ATOM 517 O O . GLY A 1 68 ? -15.410 8.504 4.120 1.00 84.56 68 GLY A O 1
ATOM 518 N N . SER A 1 69 ? -13.343 9.229 4.642 1.00 81.81 69 SER A N 1
ATOM 519 C CA . SER A 1 69 ? -12.616 8.359 3.717 1.00 81.81 69 SER A CA 1
ATOM 520 C C . SER A 1 69 ? -12.766 6.873 4.055 1.00 81.81 69 SER A C 1
ATOM 522 O O . SER A 1 69 ? -12.629 6.462 5.203 1.00 81.81 69 SER A O 1
ATOM 524 N N . LYS A 1 70 ? -12.957 6.020 3.040 1.00 83.19 70 LYS A N 1
ATOM 525 C CA . LYS A 1 70 ? -13.047 4.551 3.195 1.00 83.19 70 LYS A CA 1
ATOM 526 C C . LYS A 1 70 ? -11.674 3.857 3.304 1.00 83.19 70 LYS A C 1
ATOM 528 O O . LYS A 1 70 ? -11.494 2.716 2.884 1.00 83.19 70 LYS A O 1
ATOM 533 N N . VAL A 1 71 ? -10.698 4.549 3.898 1.00 89.38 71 VAL A N 1
ATOM 534 C CA . VAL A 1 71 ? -9.358 4.019 4.195 1.00 89.38 71 VAL A CA 1
ATOM 535 C C . VAL A 1 71 ? -9.406 3.294 5.538 1.00 89.38 71 VAL A C 1
ATOM 537 O O . VAL A 1 71 ? -9.740 3.894 6.562 1.00 89.38 71 VAL A O 1
ATOM 540 N N . VAL A 1 72 ? -9.087 2.001 5.544 1.00 91.88 72 VAL A N 1
ATOM 541 C CA . VAL A 1 72 ? -9.329 1.142 6.712 1.00 91.88 72 VAL A CA 1
ATOM 542 C C . VAL A 1 72 ? -8.307 1.360 7.829 1.00 91.88 72 VAL A C 1
ATOM 544 O O . VAL A 1 72 ? -7.111 1.539 7.582 1.00 91.88 72 VAL A O 1
ATOM 547 N N . GLN A 1 73 ? -8.772 1.306 9.077 1.00 90.56 73 GLN A N 1
ATOM 548 C CA . GLN A 1 73 ? -7.926 1.332 10.270 1.00 90.56 73 GLN A CA 1
ATOM 549 C C . GLN A 1 73 ? -7.687 -0.094 10.764 1.00 90.56 73 GLN A C 1
ATOM 551 O O . GLN A 1 73 ? -8.605 -0.752 11.252 1.00 90.56 73 GLN A O 1
ATOM 556 N N . MET A 1 74 ? -6.450 -0.581 10.662 1.00 90.19 74 MET A N 1
ATOM 557 C CA . MET A 1 74 ? -6.084 -1.903 11.182 1.00 90.19 74 MET A CA 1
ATOM 558 C C . MET A 1 74 ? -6.170 -1.914 12.716 1.00 90.19 74 MET A C 1
ATOM 560 O O . MET A 1 74 ? -5.647 -1.005 13.372 1.00 90.19 74 MET A O 1
ATOM 564 N N . LEU A 1 75 ? -6.766 -2.955 13.309 1.00 88.38 75 LEU A N 1
ATOM 565 C CA . LEU A 1 75 ? -6.841 -3.080 14.775 1.00 88.38 75 LEU A CA 1
ATOM 566 C C . LEU A 1 75 ? -5.449 -3.351 15.378 1.00 88.38 75 LEU A C 1
ATOM 568 O O . LEU A 1 75 ? -5.147 -2.908 16.488 1.00 88.38 75 LEU A O 1
ATOM 572 N N . ARG A 1 76 ? -4.569 -4.001 14.603 1.00 79.25 76 ARG A N 1
ATOM 573 C CA . ARG A 1 76 ? -3.176 -4.327 14.946 1.00 79.25 76 ARG A CA 1
ATOM 574 C C . ARG A 1 76 ? -2.193 -3.685 13.952 1.00 79.25 76 ARG A C 1
ATOM 576 O O . ARG A 1 76 ? -2.486 -3.556 12.769 1.00 79.25 76 ARG A O 1
ATOM 583 N N . GLY A 1 77 ? -0.996 -3.316 14.419 1.00 64.50 77 GLY A N 1
ATOM 584 C CA . GLY A 1 77 ? 0.158 -3.009 13.551 1.00 64.50 77 GLY A CA 1
ATOM 585 C C . GLY A 1 77 ? 0.166 -1.669 12.787 1.00 64.50 77 GLY A C 1
ATOM 586 O O . GLY A 1 77 ? 0.987 -1.504 11.888 1.00 64.50 77 GLY A O 1
ATOM 587 N N . GLY A 1 78 ? -0.711 -0.711 13.109 1.00 59.53 78 GLY A N 1
ATOM 588 C CA . GLY A 1 78 ? -0.765 0.607 12.451 1.00 59.53 78 GLY A CA 1
ATOM 589 C C . GLY A 1 78 ? 0.138 1.690 13.071 1.00 59.53 78 GLY A C 1
ATOM 590 O O . GLY A 1 78 ? 0.373 1.697 14.279 1.00 59.53 78 GLY A O 1
ATOM 591 N N . LYS A 1 79 ? 0.602 2.653 12.252 1.00 50.84 79 LYS A N 1
ATOM 592 C CA . LYS A 1 79 ? 1.320 3.872 12.708 1.00 50.84 79 LYS A CA 1
ATOM 593 C C . LYS A 1 79 ? 0.393 4.805 13.495 1.00 50.84 79 LYS A C 1
ATOM 595 O O . LYS A 1 79 ? 0.757 5.292 14.561 1.00 50.84 79 LYS A O 1
ATOM 600 N N . THR A 1 80 ? -0.810 5.020 12.969 1.00 59.41 80 THR A N 1
ATOM 601 C CA . THR A 1 80 ? -1.975 5.408 13.765 1.00 59.41 80 THR A CA 1
ATOM 602 C C . THR A 1 80 ? -2.642 4.102 14.172 1.00 59.41 80 THR A C 1
ATOM 604 O O . THR A 1 80 ? -2.882 3.255 13.315 1.00 59.41 80 THR A O 1
ATOM 607 N N . SER A 1 81 ? -2.886 3.900 15.465 1.00 72.44 81 SER A N 1
ATOM 608 C CA . SER A 1 81 ? -3.604 2.716 15.943 1.00 72.44 81 SER A CA 1
ATOM 609 C C . SER A 1 81 ? -5.034 3.099 16.301 1.00 72.44 81 SER A C 1
ATOM 611 O O . SER A 1 81 ? -5.244 4.153 16.910 1.00 72.44 81 SER A O 1
ATOM 613 N N . LEU A 1 82 ? -6.003 2.227 16.002 1.00 83.81 82 LEU A N 1
ATOM 614 C CA . LEU A 1 82 ? -7.392 2.413 16.439 1.00 83.81 82 LEU A CA 1
ATOM 615 C C . LEU A 1 82 ? -7.466 2.629 17.965 1.00 83.81 82 LEU A C 1
ATOM 617 O O . LEU A 1 82 ? -8.228 3.458 18.447 1.00 83.81 82 LEU A O 1
ATOM 621 N N . ARG A 1 83 ? -6.579 1.976 18.728 1.00 87.69 83 ARG A N 1
ATOM 622 C CA . ARG A 1 83 ? -6.386 2.189 20.173 1.00 87.69 83 ARG A CA 1
ATOM 623 C C . ARG A 1 83 ? -6.163 3.658 20.555 1.00 87.69 83 ARG A C 1
ATOM 625 O O . ARG A 1 83 ? -6.730 4.121 21.544 1.00 87.69 83 ARG A O 1
ATOM 632 N N . SER A 1 84 ? -5.329 4.381 19.805 1.00 87.38 84 SER A N 1
ATOM 633 C CA . SER A 1 84 ? -5.043 5.802 20.049 1.00 87.38 84 SER A CA 1
ATOM 634 C C . SER A 1 84 ? -6.270 6.675 19.778 1.00 87.38 84 SER A C 1
ATOM 636 O O . SER A 1 84 ? -6.543 7.605 20.534 1.00 87.38 84 SER A O 1
ATOM 638 N N . GLU A 1 85 ? -7.029 6.350 18.731 1.00 89.12 85 GLU A N 1
ATOM 639 C CA . GLU A 1 85 ? -8.263 7.048 18.369 1.00 89.12 85 GLU A CA 1
ATOM 640 C C . GLU A 1 85 ? -9.381 6.815 19.390 1.00 89.12 85 GLU A C 1
ATOM 642 O O . GLU A 1 85 ? -9.952 7.776 19.897 1.00 89.12 85 GLU A O 1
ATOM 647 N N . LEU A 1 86 ? -9.641 5.562 19.772 1.00 92.38 86 LEU A N 1
ATOM 648 C CA . LEU A 1 86 ? -10.643 5.240 20.790 1.00 92.38 86 LEU A CA 1
ATOM 649 C C . LEU A 1 86 ? -10.297 5.872 22.146 1.00 92.38 86 LEU A C 1
ATOM 651 O O . LEU A 1 86 ? -11.191 6.322 22.856 1.00 92.38 86 LEU A O 1
ATOM 655 N N . SER A 1 87 ? -9.007 5.995 22.483 1.00 92.94 87 SER A N 1
ATOM 656 C CA . SER A 1 87 ? -8.555 6.742 23.665 1.00 92.94 87 SER A CA 1
ATOM 657 C C . SER A 1 87 ? -8.859 8.249 23.568 1.00 92.94 87 SER A C 1
ATOM 659 O O . SER A 1 87 ? -9.338 8.844 24.538 1.00 92.94 87 SER A O 1
ATOM 661 N N . ARG A 1 88 ? -8.650 8.865 22.391 1.00 93.88 88 ARG A N 1
ATOM 662 C CA . ARG A 1 88 ? -8.995 10.274 22.104 1.00 93.88 88 ARG A CA 1
ATOM 663 C C . ARG A 1 88 ? -10.504 10.515 22.207 1.00 93.88 88 ARG A C 1
ATOM 665 O O . ARG A 1 88 ? -10.927 11.435 22.903 1.00 93.88 88 ARG A O 1
ATOM 672 N N . GLU A 1 89 ? -11.299 9.686 21.539 1.00 94.88 89 GLU A N 1
ATOM 673 C CA . GLU A 1 89 ? -12.764 9.767 21.515 1.00 94.88 89 GLU A CA 1
ATOM 674 C C . GLU A 1 89 ? -13.372 9.534 22.902 1.00 94.88 89 GLU A C 1
ATOM 676 O O . GLU A 1 89 ? -14.233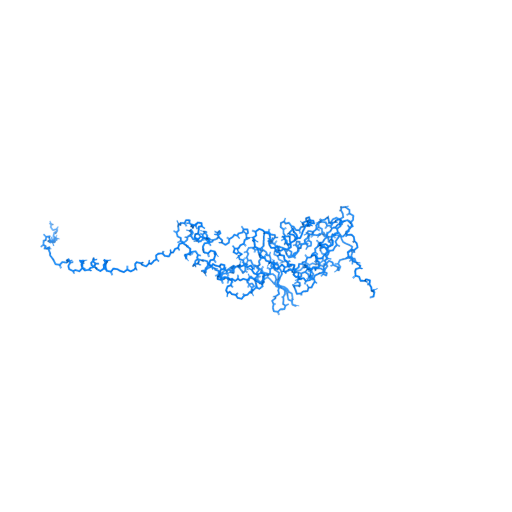 10.297 23.335 1.00 94.88 89 GLU A O 1
ATOM 681 N N . TYR A 1 90 ? -12.884 8.538 23.648 1.00 95.88 90 TYR A N 1
ATOM 682 C CA . TYR A 1 90 ? -13.307 8.302 25.029 1.00 95.88 90 TYR A CA 1
ATOM 683 C C . TYR A 1 90 ? -12.989 9.503 25.923 1.00 95.88 90 TYR A C 1
ATOM 685 O O . TYR A 1 90 ? -13.868 9.972 26.644 1.00 95.88 90 TYR A O 1
ATOM 693 N N . PHE A 1 91 ? -11.786 10.082 25.822 1.00 96.50 91 PHE A N 1
ATOM 694 C CA . PHE A 1 91 ? -11.457 11.295 26.573 1.00 96.50 91 PHE A CA 1
ATOM 695 C C . PHE A 1 91 ? -12.388 12.464 26.227 1.00 96.50 91 PHE A C 1
ATOM 697 O O . PHE A 1 91 ? -12.889 13.128 27.134 1.00 96.50 91 PHE A O 1
ATOM 704 N N . GLN A 1 92 ? -12.671 12.692 24.942 1.00 96.56 92 GLN A N 1
ATOM 705 C CA . GLN A 1 92 ? -13.572 13.760 24.497 1.00 96.56 92 GLN A CA 1
ATOM 706 C C . GLN A 1 92 ? -15.024 13.547 24.951 1.00 96.56 92 GLN A C 1
ATOM 708 O O . GLN A 1 92 ? -15.689 14.514 25.316 1.00 96.56 92 GLN A O 1
ATOM 713 N N . ARG A 1 93 ? -15.511 12.299 24.975 1.00 94.38 93 ARG A N 1
ATOM 714 C CA . ARG A 1 93 ? -16.896 11.963 25.353 1.00 94.38 93 ARG A CA 1
ATOM 715 C C . ARG A 1 93 ? -17.108 11.811 26.867 1.00 94.38 93 ARG A C 1
ATOM 717 O O . ARG A 1 93 ? -18.232 11.990 27.326 1.00 94.38 93 ARG A O 1
ATOM 724 N N . THR A 1 94 ? -16.072 11.497 27.656 1.00 93.19 94 THR A N 1
ATOM 725 C CA . THR A 1 94 ? -16.203 11.258 29.113 1.00 93.19 94 THR A CA 1
ATOM 726 C C . THR A 1 94 ? -15.396 12.206 30.008 1.00 93.19 94 THR A C 1
ATOM 728 O O . THR A 1 94 ? -15.502 12.108 31.233 1.00 93.19 94 THR A O 1
ATOM 731 N N . GLY A 1 95 ? -14.526 13.052 29.447 1.00 94.50 95 GLY A N 1
ATOM 732 C CA . GLY A 1 95 ? -13.596 13.912 30.195 1.00 94.50 95 GLY A CA 1
ATOM 733 C C . GLY A 1 95 ? -12.540 13.155 31.015 1.00 94.50 95 GLY A C 1
ATOM 734 O O . GLY A 1 95 ? -12.014 13.693 31.988 1.00 94.50 95 GLY A O 1
ATOM 735 N N . ARG A 1 96 ? -12.271 11.878 30.699 1.00 94.12 96 ARG A N 1
ATOM 736 C CA . ARG A 1 96 ? -11.395 10.986 31.486 1.00 94.12 96 ARG A CA 1
ATOM 737 C C . ARG A 1 96 ? -10.511 10.153 30.570 1.00 94.12 96 ARG A C 1
ATOM 739 O O . ARG A 1 96 ? -10.952 9.738 29.508 1.00 94.12 96 ARG A O 1
ATOM 746 N N . ALA A 1 97 ? -9.279 9.873 30.988 1.00 94.81 97 ALA A N 1
ATOM 747 C CA . ALA A 1 97 ? -8.413 8.959 30.249 1.00 94.81 97 ALA A CA 1
ATOM 748 C C . ALA A 1 97 ? -9.001 7.535 30.242 1.00 94.81 97 ALA A C 1
ATOM 750 O O . ALA A 1 97 ? -9.519 7.064 31.259 1.00 94.81 97 ALA A O 1
ATOM 751 N N . ALA A 1 98 ? -8.909 6.851 29.103 1.00 93.06 98 ALA A N 1
ATOM 752 C CA . ALA A 1 98 ? -9.339 5.465 28.967 1.00 93.06 98 ALA A CA 1
ATOM 753 C C . ALA A 1 98 ? -8.360 4.519 29.702 1.00 93.06 98 ALA A C 1
ATOM 755 O O . ALA A 1 98 ? -7.155 4.579 29.439 1.00 93.06 98 ALA A O 1
ATOM 756 N N . PRO A 1 99 ? -8.823 3.634 30.610 1.00 94.69 99 PRO A N 1
ATOM 757 C CA . PRO A 1 99 ? -7.946 2.681 31.288 1.00 94.69 99 PRO A CA 1
ATOM 758 C C . PRO A 1 99 ? -7.247 1.735 30.301 1.00 94.69 99 PRO A C 1
ATOM 760 O O . PRO A 1 99 ? -7.866 1.241 29.358 1.00 94.69 99 PRO A O 1
ATOM 763 N N . GLN A 1 100 ? -5.966 1.429 30.541 1.00 92.50 100 GLN A N 1
ATOM 764 C CA . GLN A 1 100 ? -5.163 0.600 29.632 1.00 92.50 100 GLN A CA 1
ATOM 765 C C . GLN A 1 100 ? -5.779 -0.787 29.392 1.00 92.50 100 GLN A C 1
ATOM 767 O O . GLN A 1 100 ? -5.778 -1.250 28.249 1.00 92.50 100 GLN A O 1
ATOM 772 N N . GLN A 1 101 ? -6.323 -1.412 30.443 1.00 94.31 101 GLN A N 1
ATOM 773 C CA . GLN A 1 101 ? -7.010 -2.701 30.348 1.00 94.31 101 GLN A CA 1
ATOM 774 C C . GLN A 1 101 ? -8.316 -2.578 29.557 1.00 94.31 101 GLN A C 1
ATOM 776 O O . GLN A 1 101 ? -8.489 -3.289 28.581 1.00 94.31 101 GLN A O 1
ATOM 781 N N . ALA A 1 102 ? -9.158 -1.586 29.867 1.00 95.06 102 ALA A N 1
ATOM 782 C CA . ALA A 1 102 ? -10.424 -1.369 29.163 1.00 95.06 102 ALA A CA 1
ATOM 783 C C . ALA A 1 102 ? -10.249 -1.157 27.645 1.00 95.06 102 ALA A C 1
ATOM 785 O O . ALA A 1 102 ? -11.063 -1.632 26.858 1.00 95.06 102 ALA A O 1
ATOM 786 N N . LEU A 1 103 ? -9.164 -0.493 27.223 1.00 93.25 103 LEU A N 1
ATOM 787 C CA . LEU A 1 103 ? -8.771 -0.388 25.812 1.00 93.25 103 LEU A CA 1
ATOM 788 C C . LEU A 1 103 ? -8.297 -1.716 25.205 1.00 93.25 103 LEU A C 1
ATOM 790 O O . LEU A 1 103 ? -8.399 -1.886 23.998 1.00 93.25 103 LEU A O 1
ATOM 794 N N . ALA A 1 104 ? -7.706 -2.622 25.987 1.00 92.19 104 ALA A N 1
ATOM 795 C CA . ALA A 1 104 ? -7.328 -3.955 25.513 1.00 92.19 104 ALA A CA 1
ATOM 796 C C . ALA A 1 104 ? -8.561 -4.864 25.391 1.00 92.19 104 ALA A C 1
ATOM 798 O O . ALA A 1 104 ? -8.765 -5.452 24.334 1.00 92.19 104 ALA A O 1
ATOM 799 N N . ASP A 1 105 ? -9.418 -4.889 26.416 1.00 95.31 105 ASP A N 1
ATOM 800 C CA . ASP A 1 105 ? -10.670 -5.654 26.431 1.00 95.31 105 ASP A CA 1
ATOM 801 C C . ASP A 1 105 ? -11.586 -5.237 25.268 1.00 95.31 105 ASP A C 1
ATOM 803 O O . ASP A 1 105 ? -12.111 -6.083 24.550 1.00 95.31 105 ASP A O 1
ATOM 807 N N . ALA A 1 106 ? -11.737 -3.924 25.039 1.00 95.38 106 ALA A N 1
ATOM 808 C CA . ALA A 1 106 ? -12.547 -3.402 23.941 1.00 95.38 106 ALA A CA 1
ATOM 809 C C . ALA A 1 106 ? -11.993 -3.806 22.567 1.00 95.38 106 ALA A C 1
ATOM 811 O O . ALA A 1 106 ? -12.756 -4.237 21.711 1.00 95.38 106 ALA A O 1
ATOM 812 N N . LEU A 1 107 ? -10.674 -3.721 22.352 1.00 93.25 107 LEU A N 1
ATOM 813 C CA . LEU A 1 107 ? -10.072 -4.151 21.086 1.00 93.25 107 LEU A CA 1
ATOM 814 C C . LEU A 1 107 ? -10.219 -5.659 20.864 1.00 93.25 107 LEU A C 1
ATOM 816 O O . LEU A 1 107 ? -10.512 -6.055 19.746 1.00 93.25 107 LEU A O 1
ATOM 820 N N . LEU A 1 108 ? -10.097 -6.484 21.908 1.00 94.44 108 LEU A N 1
ATOM 821 C CA . LEU A 1 108 ? -10.319 -7.931 21.812 1.00 94.44 108 LEU A CA 1
ATOM 822 C C . LEU A 1 108 ? -11.766 -8.267 21.404 1.00 94.44 108 LEU A C 1
ATOM 824 O O . LEU A 1 108 ? -11.983 -9.149 20.575 1.00 94.44 108 LEU A O 1
ATOM 828 N N . VAL A 1 109 ? -12.755 -7.535 21.933 1.00 96.31 109 VAL A N 1
ATOM 829 C CA . VAL A 1 109 ? -14.162 -7.662 21.508 1.00 96.31 109 VAL A CA 1
ATOM 830 C C . VAL A 1 109 ? -14.336 -7.242 20.044 1.00 96.31 109 VAL A C 1
ATOM 832 O O . VAL A 1 109 ? -14.972 -7.962 19.279 1.00 96.31 109 VAL A O 1
ATOM 835 N N . LEU A 1 110 ? -13.732 -6.127 19.625 1.00 95.69 110 LEU A N 1
ATOM 836 C CA . LEU A 1 110 ? -13.807 -5.637 18.241 1.00 95.69 110 LEU A CA 1
ATOM 837 C C . LEU A 1 110 ? -13.086 -6.557 17.240 1.00 95.69 110 LEU A C 1
ATOM 839 O O . LEU A 1 110 ? -13.539 -6.695 16.108 1.00 95.69 110 LEU A O 1
ATOM 843 N N . GLU A 1 111 ? -12.006 -7.227 17.651 1.00 93.62 111 GLU A N 1
ATOM 844 C CA . GLU A 1 111 ? -11.352 -8.282 16.866 1.00 93.62 111 GLU A CA 1
ATOM 845 C C . GLU A 1 111 ? -12.277 -9.493 16.681 1.00 93.62 111 GLU A C 1
ATOM 847 O O . GLU A 1 111 ? -12.385 -9.999 15.567 1.00 93.62 111 GLU A O 1
ATOM 852 N N . GLY A 1 112 ? -12.994 -9.910 17.731 1.00 94.38 112 GLY A N 1
ATOM 853 C CA . GLY A 1 112 ? -13.998 -10.976 17.646 1.00 94.38 112 GLY A CA 1
ATOM 854 C C . GLY A 1 112 ? -15.197 -10.617 16.759 1.00 94.38 112 GLY A C 1
ATOM 855 O O . GLY A 1 112 ? -15.660 -11.457 15.993 1.00 94.38 112 GLY A O 1
ATOM 856 N N . ILE A 1 113 ? -15.662 -9.363 16.804 1.00 95.19 113 ILE A N 1
ATOM 857 C CA . ILE A 1 113 ? -16.714 -8.851 15.906 1.00 95.19 113 ILE A CA 1
ATOM 858 C C . ILE A 1 113 ? -16.217 -8.841 14.452 1.00 95.19 113 ILE A C 1
ATOM 860 O O . ILE A 1 113 ? -16.909 -9.337 13.568 1.00 95.19 113 ILE A O 1
ATOM 864 N N . ALA A 1 114 ? -14.999 -8.347 14.202 1.00 94.81 114 ALA A N 1
ATOM 865 C CA . ALA A 1 114 ? -14.392 -8.327 12.870 1.00 94.81 114 ALA A CA 1
ATOM 866 C C . ALA A 1 114 ? -14.235 -9.734 12.260 1.00 94.81 114 ALA A C 1
ATOM 868 O O . ALA A 1 114 ? -14.432 -9.905 11.061 1.00 94.81 114 ALA A O 1
ATOM 869 N N . GLN A 1 115 ? -13.899 -10.736 13.081 1.00 93.81 115 GLN A N 1
ATOM 870 C CA . GLN A 1 115 ? -13.746 -12.140 12.670 1.00 93.81 115 GLN A CA 1
ATOM 871 C C . GLN A 1 115 ? -15.072 -12.884 12.441 1.00 93.81 115 GLN A C 1
ATOM 873 O O . GLN A 1 115 ? -15.050 -13.989 11.906 1.00 93.81 115 GLN A O 1
ATOM 878 N N . ALA A 1 116 ? -16.211 -12.310 12.840 1.00 93.12 116 ALA A N 1
ATOM 879 C CA . ALA A 1 116 ? -17.533 -12.897 12.621 1.00 93.12 116 ALA A CA 1
ATOM 880 C C . ALA A 1 116 ? -18.166 -12.507 11.268 1.00 93.12 116 ALA A C 1
ATOM 882 O O . ALA A 1 116 ? -19.211 -13.051 10.914 1.00 93.12 116 ALA A O 1
ATOM 883 N N . GLY A 1 117 ? -17.564 -11.564 10.533 1.00 88.12 117 GLY A N 1
ATOM 884 C CA . GLY A 1 117 ? -17.982 -11.166 9.186 1.00 88.12 117 GLY A CA 1
ATOM 885 C C . GLY A 1 117 ? -17.260 -11.936 8.076 1.00 88.12 117 GLY A C 1
ATOM 886 O O . GLY A 1 117 ? -16.194 -12.514 8.293 1.00 88.12 117 GLY A O 1
ATOM 887 N N . ASP A 1 118 ? -17.827 -11.909 6.869 1.00 89.94 118 ASP A N 1
ATOM 888 C CA . ASP A 1 118 ? -17.189 -12.474 5.676 1.00 89.94 118 ASP A CA 1
ATOM 889 C C . ASP A 1 118 ? -15.890 -11.715 5.310 1.00 89.94 118 ASP A C 1
ATOM 891 O O . ASP A 1 118 ? -15.844 -10.488 5.439 1.00 89.94 118 ASP A O 1
ATOM 895 N N . PRO A 1 119 ? -14.833 -12.394 4.819 1.00 90.12 119 PRO A N 1
ATOM 896 C CA . PRO A 1 119 ? -13.598 -11.736 4.393 1.00 90.12 119 PRO A CA 1
ATOM 897 C C . PRO A 1 119 ? -13.789 -10.766 3.217 1.00 90.12 119 PRO A C 1
ATOM 899 O O . PRO A 1 119 ? -14.320 -11.138 2.169 1.00 90.12 119 PRO A O 1
ATOM 902 N N . VAL A 1 120 ? -13.277 -9.538 3.354 1.00 92.06 120 VAL A N 1
ATOM 903 C CA . VAL A 1 120 ? -13.358 -8.485 2.324 1.00 92.06 120 VAL A CA 1
ATOM 904 C C . VAL A 1 120 ? -11.959 -8.143 1.779 1.00 92.06 120 VAL A C 1
ATOM 906 O O . VAL A 1 120 ? -11.043 -7.919 2.575 1.00 92.06 120 VAL A O 1
ATOM 909 N N . PRO A 1 121 ? -11.756 -8.058 0.446 1.00 89.94 121 PRO A N 1
ATOM 910 C CA . PRO A 1 121 ? -10.468 -7.678 -0.140 1.00 89.94 121 PRO A CA 1
ATOM 911 C C . PRO A 1 121 ? -9.975 -6.291 0.302 1.00 89.94 121 PRO A C 1
ATOM 913 O O . PRO A 1 121 ? -10.748 -5.332 0.360 1.00 89.94 121 PRO A O 1
ATOM 916 N N . LEU A 1 122 ? -8.666 -6.169 0.551 1.00 91.50 122 LEU A N 1
ATOM 917 C CA . LEU A 1 122 ? -8.001 -4.899 0.866 1.00 91.50 122 LEU A CA 1
ATOM 918 C C . LEU A 1 122 ? -6.926 -4.549 -0.166 1.00 91.50 122 LEU A C 1
ATOM 920 O O . LEU A 1 122 ? -5.958 -5.284 -0.359 1.00 91.50 122 LEU A O 1
ATOM 924 N N . HIS A 1 123 ? -7.038 -3.363 -0.757 1.00 93.81 123 HIS A N 1
ATOM 925 C CA . HIS A 1 123 ? -6.096 -2.871 -1.762 1.00 93.81 123 HIS A CA 1
ATOM 926 C C . HIS A 1 123 ? -5.040 -1.937 -1.148 1.00 93.81 123 HIS A C 1
ATOM 928 O O . HIS A 1 123 ? -5.346 -1.165 -0.245 1.00 93.81 123 HIS A O 1
ATOM 934 N N . LEU A 1 124 ? -3.788 -1.975 -1.624 1.00 93.44 124 LEU A N 1
ATOM 935 C CA . LEU A 1 124 ? -2.722 -1.088 -1.108 1.00 93.44 124 LEU A CA 1
ATOM 936 C C . LEU A 1 124 ? -2.616 0.258 -1.832 1.00 93.44 124 LEU A C 1
ATOM 938 O O . LEU A 1 124 ? -2.226 1.253 -1.228 1.00 93.44 124 LEU A O 1
ATOM 942 N N . ARG A 1 125 ? -2.874 0.257 -3.143 1.00 96.50 125 ARG A N 1
ATOM 943 C CA . ARG A 1 125 ? -2.681 1.416 -4.029 1.00 96.50 125 ARG A CA 1
ATOM 944 C C . ARG A 1 125 ? -3.568 1.342 -5.259 1.00 96.50 125 ARG A C 1
ATOM 946 O O . ARG A 1 125 ? -4.156 2.344 -5.632 1.00 96.50 125 ARG A O 1
ATOM 953 N N . VAL A 1 126 ? -3.672 0.164 -5.871 1.00 96.81 126 VAL A N 1
ATOM 954 C CA . VAL A 1 126 ? -4.510 -0.062 -7.052 1.00 96.81 126 VAL A CA 1
ATOM 955 C C . VAL A 1 126 ? -5.599 -1.083 -6.735 1.00 96.81 126 VAL A C 1
ATOM 957 O O . VAL A 1 126 ? -5.364 -2.041 -5.994 1.00 96.81 126 VAL A O 1
ATOM 960 N N . ALA A 1 127 ? -6.785 -0.863 -7.295 1.00 95.75 127 ALA A N 1
ATOM 961 C CA . ALA A 1 127 ? -7.937 -1.751 -7.242 1.00 95.75 127 ALA A CA 1
ATOM 962 C C . ALA A 1 127 ? -8.692 -1.761 -8.582 1.00 95.75 127 ALA A C 1
ATOM 964 O O . ALA A 1 127 ? -8.321 -1.059 -9.524 1.00 95.75 127 ALA A O 1
ATOM 965 N N . ARG A 1 128 ? -9.774 -2.540 -8.658 1.00 94.94 128 ARG A N 1
ATOM 966 C CA . ARG A 1 128 ? -10.665 -2.612 -9.821 1.00 94.94 128 ARG A CA 1
ATOM 967 C C . ARG A 1 128 ? -12.124 -2.544 -9.373 1.00 94.94 128 ARG A C 1
ATOM 969 O O . ARG A 1 128 ? -12.477 -3.154 -8.368 1.00 94.94 128 ARG A O 1
ATOM 976 N N . LEU A 1 129 ? -12.961 -1.828 -10.118 1.00 93.81 129 LEU A N 1
ATOM 977 C CA . LEU A 1 129 ? -14.392 -1.667 -9.845 1.00 93.81 129 LEU A CA 1
ATOM 978 C C . LEU A 1 129 ? -15.168 -1.668 -11.164 1.00 93.81 129 LEU A C 1
ATOM 980 O O . LEU A 1 129 ? -14.873 -0.872 -12.045 1.00 93.81 129 LEU A O 1
ATOM 984 N N . GLU A 1 130 ? -16.137 -2.576 -11.313 1.00 92.06 130 GLU A N 1
ATOM 985 C CA . GLU A 1 130 ? -17.060 -2.663 -12.472 1.00 92.06 130 GLU A CA 1
ATOM 986 C C . GLU A 1 130 ? -16.398 -2.813 -13.864 1.00 92.06 130 GLU A C 1
ATOM 988 O O . GLU A 1 130 ? -17.076 -2.841 -14.886 1.00 92.06 130 GLU A O 1
ATOM 993 N N . GLY A 1 131 ? -15.074 -2.979 -13.909 1.00 91.81 131 GLY A N 1
ATOM 994 C CA . GLY A 1 131 ? -14.264 -3.034 -15.124 1.00 91.81 131 GLY A CA 1
ATOM 995 C C . GLY A 1 131 ? -13.126 -2.013 -15.106 1.00 91.81 131 GLY A C 1
ATOM 996 O O . GLY A 1 131 ? -12.020 -2.367 -15.522 1.00 91.81 131 GLY A O 1
ATOM 997 N N . ASP A 1 132 ? -13.390 -0.827 -14.551 1.00 96.50 132 ASP A N 1
ATOM 998 C CA . ASP A 1 132 ? -12.471 0.307 -14.410 1.00 96.50 132 ASP A CA 1
ATOM 999 C C . ASP A 1 132 ? -11.389 0.056 -13.349 1.00 96.50 132 ASP A C 1
ATOM 1001 O O . ASP A 1 132 ? -11.562 -0.736 -12.417 1.00 96.50 132 ASP A O 1
ATOM 1005 N N . LEU A 1 133 ? -10.271 0.770 -13.472 1.00 97.19 133 LEU A N 1
ATOM 1006 C CA . LEU A 1 133 ? -9.139 0.720 -12.545 1.00 97.19 133 LEU A CA 1
ATOM 1007 C C . LEU A 1 133 ? -9.232 1.892 -11.559 1.00 97.19 133 LEU A C 1
ATOM 1009 O O . LEU A 1 133 ? -9.552 3.010 -11.961 1.00 97.19 133 LEU A O 1
ATOM 1013 N N . LEU A 1 134 ? -8.925 1.660 -10.283 1.00 97.38 134 LEU A N 1
ATOM 1014 C CA . LEU A 1 134 ? -8.884 2.697 -9.246 1.00 97.38 134 LEU A CA 1
ATOM 1015 C C . LEU A 1 134 ? -7.464 2.828 -8.689 1.00 97.38 134 LEU A C 1
ATOM 1017 O O . LEU A 1 134 ? -6.900 1.838 -8.229 1.00 97.38 134 LEU A O 1
ATOM 1021 N N . LEU A 1 135 ? -6.914 4.042 -8.678 1.00 97.69 135 LEU A N 1
ATOM 1022 C CA . LEU A 1 135 ? -5.607 4.378 -8.102 1.00 97.69 135 LEU A CA 1
ATOM 1023 C C . LEU A 1 135 ? -5.788 5.297 -6.884 1.00 97.69 135 LEU A C 1
ATOM 1025 O O . LEU A 1 135 ? -6.216 6.440 -7.029 1.00 97.69 135 LEU A O 1
ATOM 1029 N N . ASP A 1 136 ? -5.449 4.818 -5.687 1.00 97.19 136 ASP A N 1
ATOM 1030 C CA . ASP A 1 136 ? -5.447 5.603 -4.449 1.00 97.19 136 ASP A CA 1
ATOM 1031 C C . ASP A 1 136 ? -4.403 6.722 -4.508 1.00 97.19 136 ASP A C 1
ATOM 1033 O O . ASP A 1 136 ? -3.194 6.471 -4.585 1.00 97.19 136 ASP A O 1
ATOM 1037 N N . LEU A 1 137 ? -4.868 7.970 -4.388 1.00 97.00 137 LEU A N 1
ATOM 1038 C CA . LEU A 1 137 ? -3.991 9.135 -4.315 1.00 97.00 137 LEU A CA 1
ATOM 1039 C C . LEU A 1 137 ? -3.144 9.149 -3.036 1.00 97.00 137 LEU A C 1
ATOM 1041 O O . LEU A 1 137 ? -2.187 9.908 -2.956 1.00 97.00 137 LEU A O 1
ATOM 1045 N N . GLY A 1 138 ? -3.439 8.330 -2.024 1.00 94.75 138 GLY A N 1
ATOM 1046 C CA . GLY A 1 138 ? -2.667 8.254 -0.778 1.00 94.75 138 GLY A CA 1
ATOM 1047 C C . GLY A 1 138 ? -2.863 9.455 0.160 1.00 94.75 138 GLY A C 1
ATOM 1048 O O . GLY A 1 138 ? -2.340 9.456 1.275 1.00 94.75 138 GLY A O 1
ATOM 1049 N N . ASP A 1 139 ? -3.626 10.467 -0.265 1.00 91.62 139 ASP A N 1
ATOM 1050 C CA . ASP A 1 139 ? -3.897 11.695 0.484 1.00 91.62 139 ASP A CA 1
ATOM 1051 C C . ASP A 1 139 ? -4.845 11.479 1.678 1.00 91.62 139 ASP A C 1
ATOM 1053 O O . ASP A 1 139 ? -5.584 10.496 1.748 1.00 91.62 139 ASP A O 1
ATOM 1057 N N . ALA A 1 140 ? -4.873 12.412 2.632 1.00 87.38 140 ALA A N 1
ATOM 1058 C CA . ALA A 1 140 ? -5.719 12.294 3.826 1.00 87.38 140 ALA A CA 1
ATOM 1059 C C . ALA A 1 140 ? -7.238 12.240 3.534 1.00 87.38 140 ALA A C 1
ATOM 1061 O O . ALA A 1 140 ? -8.006 11.836 4.405 1.00 87.38 140 ALA A O 1
ATOM 1062 N N . THR A 1 141 ? -7.673 12.618 2.328 1.00 89.38 141 THR A N 1
ATOM 1063 C CA . THR A 1 141 ? -9.087 12.651 1.925 1.00 89.38 141 THR A CA 1
ATOM 1064 C C . THR A 1 141 ? -9.599 11.337 1.331 1.00 89.38 141 THR A C 1
ATOM 1066 O O . THR A 1 141 ? -10.808 11.152 1.274 1.00 89.38 141 THR A O 1
ATOM 1069 N N . GLY A 1 142 ? -8.721 10.393 0.967 1.00 90.88 142 GLY A N 1
ATOM 1070 C CA . GLY A 1 142 ? -9.121 9.040 0.537 1.00 90.88 142 GLY A CA 1
ATOM 1071 C C . GLY A 1 142 ? -9.686 8.950 -0.881 1.00 90.88 142 GLY A C 1
ATOM 1072 O O . GLY A 1 142 ? -10.370 7.980 -1.202 1.00 90.88 142 GLY A O 1
ATOM 1073 N N . ARG A 1 143 ? -9.415 9.963 -1.709 1.00 95.31 143 ARG A N 1
ATOM 1074 C CA . ARG A 1 143 ? -9.866 10.042 -3.102 1.00 95.31 143 ARG A CA 1
ATOM 1075 C C . ARG A 1 143 ? -9.045 9.100 -3.989 1.00 95.31 143 ARG A C 1
ATOM 1077 O O . ARG A 1 143 ? -7.857 8.881 -3.742 1.00 95.31 143 ARG A O 1
ATOM 1084 N N . VAL A 1 144 ? -9.655 8.609 -5.063 1.00 96.88 144 VAL A N 1
ATOM 1085 C CA . VAL A 1 144 ? -8.996 7.778 -6.085 1.00 96.88 144 VAL A CA 1
ATOM 1086 C C . VAL A 1 144 ? -9.038 8.452 -7.449 1.00 96.88 144 VAL A C 1
ATOM 1088 O O . VAL A 1 144 ? -9.970 9.193 -7.752 1.00 96.88 144 VAL A O 1
ATOM 1091 N N . VAL A 1 145 ? -8.075 8.138 -8.312 1.00 97.44 145 VAL A N 1
ATOM 1092 C CA . VAL A 1 145 ? -8.240 8.300 -9.759 1.00 97.44 145 VAL A CA 1
ATOM 1093 C C . VAL A 1 145 ? -8.949 7.056 -10.286 1.00 97.44 145 VAL A C 1
ATOM 1095 O O . VAL A 1 145 ? -8.390 5.962 -10.226 1.00 97.44 145 VAL A O 1
ATOM 1098 N N . ARG A 1 146 ? -10.170 7.213 -10.801 1.00 97.38 146 ARG A N 1
ATOM 1099 C CA . ARG A 1 146 ? -10.857 6.185 -11.592 1.00 97.38 146 ARG A CA 1
ATOM 1100 C C . ARG A 1 146 ? -10.424 6.317 -13.044 1.00 97.38 146 ARG A C 1
ATOM 1102 O O . ARG A 1 146 ? -10.474 7.416 -13.591 1.00 97.38 146 ARG A O 1
ATOM 1109 N N . ILE A 1 147 ? -10.004 5.214 -13.652 1.00 96.81 147 ILE A N 1
ATOM 1110 C CA . ILE A 1 147 ? -9.503 5.129 -15.026 1.00 96.81 147 ILE A CA 1
ATOM 1111 C C . ILE A 1 147 ? -10.360 4.102 -15.770 1.00 96.81 147 ILE A C 1
ATOM 1113 O O . ILE A 1 147 ? -10.348 2.918 -15.430 1.00 96.81 147 ILE A O 1
ATOM 1117 N N . GLY A 1 148 ? -11.092 4.564 -16.780 1.00 95.88 148 GLY A N 1
ATOM 1118 C CA . GLY A 1 148 ? -11.990 3.753 -17.599 1.00 95.88 148 GLY A CA 1
ATOM 1119 C C . GLY A 1 148 ? -11.786 3.989 -19.094 1.00 95.88 148 GLY A C 1
ATOM 1120 O O . GLY A 1 148 ? -10.932 4.768 -19.518 1.00 95.88 148 GLY A O 1
ATOM 1121 N N . ALA A 1 149 ? -12.600 3.335 -19.924 1.00 93.19 149 ALA A N 1
ATOM 1122 C CA . ALA A 1 149 ? -12.433 3.359 -21.384 1.00 93.19 149 ALA A CA 1
ATOM 1123 C C . ALA A 1 149 ? -12.551 4.761 -22.030 1.00 93.19 149 ALA A C 1
ATOM 1125 O O . ALA A 1 149 ? -12.074 4.959 -23.145 1.00 93.19 149 ALA A O 1
ATOM 1126 N N . GLY A 1 150 ? -13.183 5.724 -21.348 1.00 90.94 150 GLY A N 1
ATOM 1127 C CA . GLY A 1 150 ? -13.345 7.108 -21.813 1.00 90.94 150 GLY A CA 1
ATOM 1128 C C . GLY A 1 150 ? -12.312 8.112 -21.281 1.00 90.94 150 GLY A C 1
ATOM 1129 O O . GLY A 1 150 ? -12.423 9.293 -21.601 1.00 90.94 150 GLY A O 1
ATOM 1130 N N . GLY A 1 151 ? -11.347 7.686 -20.458 1.00 93.88 151 GLY A N 1
ATOM 1131 C CA . GLY A 1 151 ? -10.404 8.571 -19.762 1.00 93.88 151 GLY A CA 1
ATOM 1132 C C . GLY A 1 151 ? -10.414 8.357 -18.246 1.00 93.88 151 GLY A C 1
ATOM 1133 O O . GLY A 1 151 ? -10.686 7.255 -17.773 1.00 93.88 151 GLY A O 1
ATOM 1134 N N . TRP A 1 152 ? -10.106 9.402 -17.474 1.00 96.25 152 TRP A N 1
ATOM 1135 C CA . TRP A 1 152 ? -10.022 9.320 -16.013 1.00 96.25 152 TRP A CA 1
ATOM 1136 C C . TRP A 1 152 ? -10.683 10.500 -15.290 1.00 96.25 152 TRP A C 1
ATOM 1138 O O . TRP A 1 152 ? -10.853 11.581 -15.853 1.00 96.25 152 TRP A O 1
ATOM 1148 N N . SER A 1 153 ? -11.033 10.289 -14.020 1.00 96.06 153 SER A N 1
ATOM 1149 C CA . SER A 1 153 ? -11.599 11.301 -13.116 1.00 96.06 153 SER A CA 1
ATOM 1150 C C . SER A 1 153 ? -11.198 11.039 -11.663 1.00 96.06 153 SER A C 1
ATOM 1152 O O . SER A 1 153 ? -11.012 9.886 -11.278 1.00 96.06 153 SER A O 1
ATOM 1154 N N . VAL A 1 154 ? -11.111 12.080 -10.828 1.00 96.62 154 VAL A N 1
ATOM 1155 C CA . VAL A 1 154 ? -10.909 11.906 -9.378 1.00 96.62 154 VAL A CA 1
ATOM 1156 C C . VAL A 1 154 ? -12.258 11.689 -8.686 1.00 96.62 154 VAL A C 1
ATOM 1158 O O . VAL A 1 154 ? -13.086 12.599 -8.651 1.00 96.62 154 VAL A O 1
ATOM 1161 N N . GLU A 1 155 ? -12.476 10.504 -8.116 1.00 94.31 155 GLU A N 1
ATOM 1162 C CA . GLU A 1 155 ? -13.667 10.171 -7.324 1.00 94.31 155 GLU A CA 1
ATOM 1163 C C . GLU A 1 155 ? -13.372 10.300 -5.817 1.00 94.31 155 GLU A C 1
ATOM 1165 O O . GLU A 1 155 ? -12.344 9.801 -5.348 1.00 94.31 155 GLU A O 1
ATOM 1170 N N . PRO A 1 156 ? -14.246 10.950 -5.020 1.00 91.94 156 PRO A N 1
ATOM 1171 C CA . PRO A 1 156 ? -13.904 11.291 -3.643 1.00 91.94 156 PRO A CA 1
ATOM 1172 C C . PRO A 1 156 ? -14.147 10.183 -2.612 1.00 91.94 156 PRO A C 1
ATOM 1174 O O . PRO A 1 156 ? -13.499 10.186 -1.573 1.00 91.94 156 PRO A O 1
ATOM 1177 N N . ASN A 1 157 ? -15.086 9.268 -2.870 1.00 86.50 157 ASN A N 1
ATOM 1178 C CA . ASN A 1 157 ? -15.489 8.205 -1.945 1.00 86.50 157 ASN A CA 1
ATOM 1179 C C . ASN A 1 157 ? -15.772 6.913 -2.736 1.00 86.50 157 ASN A C 1
ATOM 1181 O O . ASN A 1 157 ? -16.936 6.638 -3.036 1.00 86.50 157 ASN A O 1
ATOM 1185 N N . PRO A 1 158 ? -14.743 6.139 -3.123 1.00 90.06 158 PRO A N 1
ATOM 1186 C CA . PRO A 1 158 ? -14.954 4.870 -3.813 1.00 90.06 158 PRO A CA 1
ATOM 1187 C C . PRO A 1 158 ? -15.639 3.844 -2.889 1.00 90.06 158 PRO A C 1
ATOM 1189 O O . PRO A 1 158 ? -15.373 3.831 -1.684 1.00 90.06 158 PRO A O 1
ATOM 1192 N N . PRO A 1 159 ? -16.444 2.910 -3.427 1.00 90.50 159 PRO A N 1
ATOM 1193 C CA . PRO A 1 159 ? -17.000 1.781 -2.673 1.00 90.50 159 PRO A CA 1
ATOM 1194 C C . PRO A 1 159 ? -15.972 0.656 -2.421 1.00 90.50 159 PRO A C 1
ATOM 1196 O O . PRO A 1 159 ? -16.351 -0.462 -2.085 1.00 90.50 159 PRO A O 1
ATOM 1199 N N . VAL A 1 160 ? -14.675 0.926 -2.605 1.00 92.50 160 VAL A N 1
ATOM 1200 C CA . VAL A 1 160 ? -13.576 -0.047 -2.522 1.00 92.50 160 VAL A CA 1
ATOM 1201 C C . VAL A 1 160 ? -12.643 0.316 -1.371 1.00 92.50 160 VAL A C 1
ATOM 1203 O O . VAL A 1 160 ? -12.309 1.486 -1.179 1.00 92.50 160 VAL A O 1
ATOM 1206 N N . LEU A 1 161 ? -12.222 -0.691 -0.603 1.00 94.12 161 LEU A N 1
ATOM 1207 C CA . LEU A 1 161 ? -11.442 -0.508 0.617 1.00 94.12 161 LEU A CA 1
ATOM 1208 C C . LEU A 1 161 ? -9.933 -0.503 0.351 1.00 94.12 161 LEU A C 1
ATOM 1210 O O . LEU A 1 161 ? -9.377 -1.439 -0.231 1.00 94.12 161 LEU A O 1
ATOM 1214 N N . PHE A 1 162 ? -9.262 0.531 0.862 1.00 94.19 162 PHE A N 1
ATOM 1215 C CA . PHE A 1 162 ? -7.810 0.674 0.781 1.00 94.19 162 PHE A CA 1
ATOM 1216 C C . PHE A 1 162 ? -7.155 0.609 2.165 1.00 94.19 162 PHE A C 1
ATOM 1218 O O . PHE A 1 162 ? -7.563 1.299 3.104 1.00 94.19 162 PHE A O 1
ATOM 1225 N N . ARG A 1 163 ? -6.093 -0.194 2.276 1.00 91.81 163 ARG A N 1
ATOM 1226 C CA . ARG A 1 163 ? -5.189 -0.278 3.428 1.00 91.81 163 ARG A CA 1
ATOM 1227 C C . ARG A 1 163 ? -3.908 0.473 3.107 1.00 91.81 163 ARG A C 1
ATOM 1229 O O . ARG A 1 163 ? -3.124 0.046 2.266 1.00 91.81 163 ARG A O 1
ATOM 1236 N N . ARG A 1 164 ? -3.640 1.539 3.854 1.00 91.31 164 ARG A N 1
ATOM 1237 C CA . ARG A 1 164 ? -2.374 2.276 3.765 1.00 91.31 164 ARG A CA 1
ATOM 1238 C C . ARG A 1 164 ? -1.414 1.860 4.869 1.00 91.31 164 ARG A C 1
ATOM 1240 O O . ARG A 1 164 ? -1.832 1.436 5.946 1.00 91.31 164 ARG A O 1
ATOM 1247 N N . THR A 1 165 ? -0.118 1.994 4.613 1.00 90.81 165 THR A N 1
ATOM 1248 C CA . THR A 1 165 ? 0.934 1.652 5.580 1.00 90.81 165 THR A CA 1
ATOM 1249 C C . THR A 1 165 ? 1.868 2.837 5.821 1.00 90.81 165 THR A C 1
ATOM 1251 O O . THR A 1 165 ? 1.714 3.902 5.228 1.00 90.81 165 THR A O 1
ATOM 1254 N N . ALA A 1 166 ? 2.883 2.665 6.673 1.00 90.00 166 ALA A N 1
ATOM 1255 C CA . ALA A 1 166 ? 3.940 3.664 6.847 1.00 90.00 166 ALA A CA 1
ATOM 1256 C C . ALA A 1 166 ? 4.785 3.910 5.573 1.00 90.00 166 ALA A C 1
ATOM 1258 O O . ALA A 1 166 ? 5.598 4.833 5.562 1.00 90.00 166 ALA A O 1
ATOM 1259 N N . LEU A 1 167 ? 4.603 3.092 4.529 1.00 92.25 167 LEU A N 1
ATOM 1260 C CA . LEU A 1 167 ? 5.249 3.217 3.223 1.00 92.25 167 LEU A CA 1
ATOM 1261 C C . LEU A 1 167 ? 4.367 3.931 2.185 1.00 92.25 167 LEU A C 1
ATOM 1263 O O . LEU A 1 167 ? 4.883 4.311 1.144 1.00 92.25 167 LEU A O 1
ATOM 1267 N N . THR A 1 168 ? 3.074 4.146 2.444 1.00 94.25 168 THR A N 1
ATOM 1268 C CA . THR A 1 168 ? 2.195 4.882 1.524 1.00 94.25 168 THR A CA 1
ATOM 1269 C C . THR A 1 168 ? 2.407 6.389 1.695 1.00 94.25 168 THR A C 1
ATOM 1271 O O . THR A 1 168 ? 2.134 6.934 2.766 1.00 94.25 168 THR A O 1
ATOM 1274 N N . ALA A 1 169 ? 2.863 7.079 0.648 1.00 96.44 169 ALA A N 1
ATOM 1275 C CA . ALA A 1 169 ? 2.806 8.538 0.549 1.00 96.44 169 ALA A CA 1
ATOM 1276 C C . ALA A 1 169 ? 1.724 8.988 -0.449 1.00 96.44 169 ALA A C 1
ATOM 1278 O O . ALA A 1 169 ? 1.214 8.191 -1.245 1.00 96.44 169 ALA A O 1
ATOM 1279 N N . ALA A 1 170 ? 1.378 10.274 -0.403 1.00 97.06 170 ALA A N 1
ATOM 1280 C CA . ALA A 1 170 ? 0.454 10.871 -1.355 1.00 97.06 170 ALA A CA 1
ATOM 1281 C C . ALA A 1 170 ? 1.102 11.033 -2.744 1.00 97.06 170 ALA A C 1
ATOM 1283 O O . ALA A 1 170 ? 2.270 11.412 -2.853 1.00 97.06 170 ALA A O 1
ATOM 1284 N N . LEU A 1 171 ? 0.322 10.760 -3.786 1.00 97.25 171 LEU A N 1
ATOM 1285 C CA . LEU A 1 171 ? 0.541 11.243 -5.146 1.00 97.25 171 LEU A CA 1
ATOM 1286 C C . LEU A 1 171 ? 0.187 12.745 -5.214 1.00 97.25 171 LEU A C 1
ATOM 1288 O O . LEU A 1 171 ? -0.601 13.221 -4.390 1.00 97.25 171 LEU A O 1
ATOM 1292 N N . PRO A 1 172 ? 0.744 13.507 -6.172 1.00 94.81 172 PRO A N 1
ATOM 1293 C CA . PRO A 1 172 ? 0.219 14.832 -6.498 1.00 94.81 172 PRO A CA 1
ATOM 1294 C C . PRO A 1 172 ? -1.213 14.726 -7.054 1.00 94.81 172 PRO A C 1
ATOM 1296 O O . PRO A 1 172 ? -1.589 13.688 -7.604 1.00 94.81 172 PRO A O 1
ATOM 1299 N N . ASP A 1 173 ? -2.000 15.804 -6.964 1.00 93.94 173 ASP A N 1
ATOM 1300 C CA . ASP A 1 173 ? -3.260 15.888 -7.714 1.00 93.94 173 ASP A CA 1
ATOM 1301 C C . ASP A 1 173 ? -2.971 15.734 -9.224 1.00 93.94 173 ASP A C 1
ATOM 1303 O O . ASP A 1 173 ? -2.074 16.406 -9.747 1.00 93.94 173 ASP A O 1
ATOM 1307 N N . PRO A 1 174 ? -3.690 14.849 -9.938 1.00 93.00 174 PRO A N 1
ATOM 1308 C CA . PRO A 1 174 ? -3.413 14.564 -11.339 1.00 93.00 174 PRO A CA 1
ATOM 1309 C C . PRO A 1 174 ? -3.833 15.734 -12.237 1.00 93.00 174 PRO A C 1
ATOM 1311 O O . PRO A 1 174 ? -4.904 16.321 -12.071 1.00 93.00 174 PRO A O 1
ATOM 1314 N N . VAL A 1 175 ? -3.002 16.039 -13.233 1.00 91.06 175 VAL A N 1
ATOM 1315 C CA . VAL A 1 175 ? -3.244 17.090 -14.232 1.00 91.06 175 VAL A CA 1
ATOM 1316 C C . VAL A 1 175 ? -3.371 16.436 -15.606 1.00 91.06 175 VAL A C 1
ATOM 1318 O O . VAL A 1 175 ? -2.559 15.591 -15.971 1.00 91.06 175 VAL A O 1
ATOM 1321 N N . GLY A 1 176 ? -4.411 16.795 -16.359 1.00 88.31 176 GLY A N 1
ATOM 1322 C CA . GLY A 1 176 ? -4.616 16.313 -17.727 1.00 88.31 176 GLY A CA 1
ATOM 1323 C C . GLY A 1 176 ? -3.946 17.209 -18.771 1.00 88.31 176 GLY A C 1
ATOM 1324 O O . GLY A 1 176 ? -3.824 18.414 -18.564 1.00 88.31 176 GLY A O 1
ATOM 1325 N N . GLY A 1 177 ? -3.578 16.629 -19.916 1.00 83.69 177 GLY A N 1
ATOM 1326 C CA . GLY A 1 177 ? -3.061 17.366 -21.078 1.00 83.69 177 GLY A CA 1
ATOM 1327 C C . GLY A 1 177 ? -1.535 17.421 -21.222 1.00 83.69 177 GLY A C 1
ATOM 1328 O O . GLY A 1 177 ? -1.065 18.118 -22.116 1.00 83.69 177 GLY A O 1
ATOM 1329 N N . SER A 1 178 ? -0.781 16.703 -20.387 1.00 83.06 178 SER A N 1
ATOM 1330 C CA . SER A 1 178 ? 0.649 16.429 -20.589 1.00 83.06 178 SER A CA 1
ATOM 1331 C C . SER A 1 178 ? 0.889 15.297 -21.598 1.00 83.06 178 SER A C 1
ATOM 1333 O O . SER A 1 178 ? -0.006 14.487 -21.866 1.00 83.06 178 SER A O 1
ATOM 1335 N N . ASP A 1 179 ? 2.106 15.229 -22.141 1.00 88.06 179 ASP A N 1
ATOM 1336 C CA . ASP A 1 179 ? 2.559 14.158 -23.037 1.00 88.06 179 ASP A CA 1
ATOM 1337 C C . ASP A 1 179 ? 3.442 13.144 -22.284 1.00 88.06 179 ASP A C 1
ATOM 1339 O O . ASP A 1 179 ? 4.202 13.488 -21.376 1.00 88.06 179 ASP A O 1
ATOM 1343 N N . VAL A 1 180 ? 3.389 11.872 -22.687 1.00 91.06 180 VAL A N 1
ATOM 1344 C CA . VAL A 1 180 ? 4.295 10.832 -22.180 1.00 91.06 180 VAL A CA 1
ATOM 1345 C C . VAL A 1 180 ? 5.755 11.109 -22.558 1.00 91.06 180 VAL A C 1
ATOM 1347 O O . VAL A 1 180 ? 6.659 10.685 -21.840 1.00 91.06 180 VAL A O 1
ATOM 1350 N N . GLU A 1 181 ? 6.013 11.870 -23.626 1.00 93.19 181 GLU A N 1
ATOM 1351 C CA . GLU A 1 181 ? 7.371 12.269 -24.012 1.00 93.19 181 GLU A CA 1
ATOM 1352 C C . GLU A 1 181 ? 8.066 13.193 -22.989 1.00 93.19 181 GLU A C 1
ATOM 1354 O O . GLU A 1 181 ? 9.297 13.279 -22.975 1.00 93.19 181 GLU A O 1
ATOM 1359 N N . GLU A 1 182 ? 7.323 13.823 -22.070 1.00 91.81 182 GLU A N 1
ATOM 1360 C CA . GLU A 1 182 ? 7.896 14.553 -20.927 1.00 91.81 182 GLU A CA 1
ATOM 1361 C C . GLU A 1 182 ? 8.645 13.613 -19.962 1.00 91.81 182 GLU A C 1
ATOM 1363 O O . GLU A 1 182 ? 9.694 13.976 -19.425 1.00 91.81 182 GLU A O 1
ATOM 1368 N N . LEU A 1 183 ? 8.185 12.364 -19.803 1.00 92.12 183 LEU A N 1
ATOM 1369 C CA . LEU A 1 183 ? 8.808 11.372 -18.918 1.00 92.12 183 LEU A CA 1
ATOM 1370 C C . LEU A 1 183 ? 10.270 11.088 -19.301 1.00 92.12 183 LEU A C 1
ATOM 1372 O O . LEU A 1 183 ? 11.132 10.938 -18.432 1.00 92.12 183 LEU A O 1
ATOM 1376 N N . TRP A 1 184 ? 10.578 11.051 -20.598 1.00 93.94 184 TRP A N 1
ATOM 1377 C CA . TRP A 1 184 ? 11.924 10.737 -21.090 1.00 93.94 184 TRP A CA 1
ATOM 1378 C C . TRP A 1 184 ? 12.923 11.883 -20.915 1.00 93.94 184 TRP A C 1
ATOM 1380 O O . TRP A 1 184 ? 14.124 11.661 -21.027 1.00 93.94 184 TRP A O 1
ATOM 1390 N N . GLN A 1 185 ? 12.459 13.087 -20.571 1.00 91.38 185 GLN A N 1
ATOM 1391 C CA . GLN A 1 185 ? 13.330 14.188 -20.143 1.00 91.38 185 GLN A CA 1
ATOM 1392 C C . GLN A 1 185 ? 13.881 13.953 -18.722 1.00 91.38 185 GLN A C 1
ATOM 1394 O O . GLN A 1 185 ? 14.877 14.557 -18.326 1.00 91.38 185 GLN A O 1
ATOM 1399 N N . HIS A 1 186 ? 13.259 13.045 -17.960 1.00 89.69 186 HIS A N 1
ATOM 1400 C CA . HIS A 1 186 ? 13.636 12.689 -16.589 1.00 89.69 186 HIS A CA 1
ATOM 1401 C C . HIS A 1 186 ? 14.276 11.295 -16.459 1.00 89.69 186 HIS A C 1
ATOM 1403 O O . HIS A 1 186 ? 14.809 10.967 -15.395 1.00 89.69 186 HIS A O 1
ATOM 1409 N N . LEU A 1 187 ? 14.253 10.476 -17.517 1.00 92.50 187 LEU A N 1
ATOM 1410 C CA . LEU A 1 187 ? 14.776 9.108 -17.524 1.00 92.50 187 LEU A CA 1
ATOM 1411 C C . LEU A 1 187 ? 15.907 8.945 -18.545 1.00 92.50 187 LEU A C 1
ATOM 1413 O O . LEU A 1 187 ? 15.706 9.109 -19.743 1.00 92.50 187 LEU A O 1
ATOM 1417 N N . ASN A 1 188 ? 17.085 8.530 -18.074 1.00 90.44 188 ASN A N 1
ATOM 1418 C CA . ASN A 1 188 ? 18.187 8.108 -18.939 1.00 90.44 188 ASN A CA 1
ATOM 1419 C C . ASN A 1 188 ? 17.904 6.697 -19.493 1.00 90.44 188 ASN A C 1
ATOM 1421 O O . ASN A 1 188 ? 18.348 5.704 -18.917 1.00 90.44 188 ASN A O 1
ATOM 1425 N N . VAL A 1 189 ? 17.103 6.617 -20.559 1.00 90.81 189 VAL A N 1
ATOM 1426 C CA . VAL A 1 189 ? 16.667 5.370 -21.207 1.00 90.81 189 VAL A CA 1
ATOM 1427 C C . VAL A 1 189 ? 16.752 5.490 -22.731 1.00 90.81 189 VAL A C 1
ATOM 1429 O O . VAL A 1 189 ? 16.417 6.532 -23.299 1.00 90.81 189 VAL A O 1
ATOM 1432 N N . ALA A 1 190 ? 17.202 4.424 -23.396 1.00 90.94 190 ALA A N 1
ATOM 1433 C CA . ALA A 1 190 ? 17.278 4.370 -24.851 1.00 90.94 190 ALA A CA 1
ATOM 1434 C C . ALA A 1 190 ? 15.861 4.351 -25.475 1.00 90.94 190 ALA A C 1
ATOM 1436 O O . ALA A 1 190 ? 14.955 3.747 -24.890 1.00 90.94 190 ALA A O 1
ATOM 1437 N N . PRO A 1 191 ? 15.618 5.004 -26.631 1.00 93.88 191 PRO A N 1
ATOM 1438 C CA . PRO A 1 191 ? 14.302 5.029 -27.279 1.00 93.88 191 PRO A CA 1
ATOM 1439 C C . PRO A 1 191 ? 13.653 3.649 -27.474 1.00 93.88 191 PRO A C 1
ATOM 1441 O O . PRO A 1 191 ? 12.443 3.511 -27.303 1.00 93.88 191 PRO A O 1
ATOM 1444 N N . GLU A 1 192 ? 14.461 2.635 -27.775 1.00 94.94 192 GLU A N 1
ATOM 1445 C CA . GLU A 1 192 ? 14.080 1.232 -27.949 1.00 94.94 192 GLU A CA 1
ATOM 1446 C C . GLU A 1 192 ? 13.579 0.542 -26.665 1.00 94.94 192 GLU A C 1
ATOM 1448 O O . GLU A 1 192 ? 12.729 -0.343 -26.753 1.00 94.94 192 GLU A O 1
ATOM 1453 N N . ASP A 1 193 ? 14.027 0.977 -25.482 1.00 93.50 193 ASP A N 1
ATOM 1454 C CA . ASP A 1 193 ? 13.621 0.418 -24.181 1.00 93.50 193 ASP A CA 1
ATOM 1455 C C . ASP A 1 193 ? 12.371 1.101 -23.595 1.00 93.50 193 ASP A C 1
ATOM 1457 O O . ASP A 1 193 ? 11.690 0.538 -22.731 1.00 93.50 193 ASP A O 1
ATOM 1461 N N . ARG A 1 194 ? 12.020 2.307 -24.072 1.00 95.12 194 ARG A N 1
ATOM 1462 C CA . ARG A 1 194 ? 10.838 3.070 -23.614 1.00 95.12 194 ARG A CA 1
ATOM 1463 C C . ARG A 1 194 ? 9.539 2.241 -23.578 1.00 95.12 194 ARG A C 1
ATOM 1465 O O . ARG A 1 194 ? 8.825 2.341 -22.575 1.00 95.12 194 ARG A O 1
ATOM 1472 N N . PRO A 1 195 ? 9.212 1.388 -24.577 1.00 95.75 195 PRO A N 1
ATOM 1473 C CA . PRO A 1 195 ? 7.996 0.575 -24.545 1.00 95.75 195 PRO A CA 1
ATOM 1474 C C . PRO A 1 195 ? 7.949 -0.420 -23.379 1.00 95.75 195 PRO A C 1
ATOM 1476 O O . PRO A 1 195 ? 6.859 -0.728 -22.903 1.00 95.75 195 PRO A O 1
ATOM 1479 N N . LEU A 1 196 ? 9.098 -0.894 -22.879 1.00 95.69 196 LEU A N 1
ATOM 1480 C CA . LEU A 1 196 ? 9.164 -1.804 -21.727 1.00 95.69 196 LEU A CA 1
ATOM 1481 C C . LEU A 1 196 ? 8.762 -1.085 -20.432 1.00 95.69 196 LEU A C 1
ATOM 1483 O O . LEU A 1 196 ? 8.034 -1.643 -19.611 1.00 95.69 196 LEU A O 1
ATOM 1487 N N . ILE A 1 197 ? 9.179 0.177 -20.281 1.00 96.06 197 ILE A N 1
ATOM 1488 C CA . ILE A 1 197 ? 8.776 1.034 -19.159 1.00 96.06 197 ILE A CA 1
ATOM 1489 C C . ILE A 1 197 ? 7.275 1.333 -19.225 1.00 96.06 197 ILE A C 1
ATOM 1491 O O . ILE A 1 197 ? 6.588 1.197 -18.213 1.00 96.06 197 ILE A O 1
ATOM 1495 N N . LEU A 1 198 ? 6.741 1.682 -20.402 1.00 96.38 198 LEU A N 1
ATOM 1496 C CA . LEU A 1 198 ? 5.301 1.927 -20.564 1.00 96.38 198 LEU A CA 1
ATOM 1497 C C . LEU A 1 198 ? 4.468 0.666 -20.303 1.00 96.38 198 LEU A C 1
ATOM 1499 O O . LEU A 1 198 ? 3.471 0.734 -19.586 1.00 96.38 198 LEU A O 1
ATOM 1503 N N . ALA A 1 199 ? 4.896 -0.490 -20.817 1.00 96.12 199 ALA A N 1
ATOM 1504 C CA . ALA A 1 199 ? 4.232 -1.765 -20.563 1.00 96.12 199 ALA A CA 1
ATOM 1505 C C . ALA A 1 199 ? 4.223 -2.121 -19.067 1.00 96.12 199 ALA A C 1
ATOM 1507 O O . ALA A 1 199 ? 3.202 -2.585 -18.565 1.00 96.12 199 ALA A O 1
ATOM 1508 N N . TRP A 1 200 ? 5.316 -1.858 -18.339 1.00 97.75 200 TRP A N 1
ATOM 1509 C CA . TRP A 1 200 ? 5.370 -2.045 -16.885 1.00 97.75 200 TRP A CA 1
ATOM 1510 C C . TRP A 1 200 ? 4.442 -1.078 -16.138 1.00 97.75 200 TRP A C 1
ATOM 1512 O O . TRP A 1 200 ? 3.668 -1.525 -15.294 1.00 97.75 200 TRP A O 1
ATOM 1522 N N . LEU A 1 201 ? 4.456 0.219 -16.479 1.00 96.56 201 LEU A N 1
ATOM 1523 C CA . LEU A 1 201 ? 3.586 1.228 -15.859 1.00 96.56 201 LEU A CA 1
ATOM 1524 C C . LEU A 1 201 ? 2.094 0.905 -16.053 1.00 96.56 201 LEU A C 1
ATOM 1526 O O . LEU A 1 201 ? 1.322 0.998 -15.102 1.00 96.56 201 LEU A O 1
ATOM 1530 N N . VAL A 1 202 ? 1.693 0.478 -17.256 1.00 95.44 202 VAL A N 1
ATOM 1531 C CA . VAL A 1 202 ? 0.309 0.067 -17.547 1.00 95.44 202 VAL A CA 1
ATOM 1532 C C . VAL A 1 202 ? -0.036 -1.248 -16.844 1.00 95.44 202 VAL A C 1
ATOM 1534 O O . VAL A 1 202 ? -1.066 -1.331 -16.177 1.00 95.44 202 VAL A O 1
ATOM 1537 N N . ALA A 1 203 ? 0.826 -2.269 -16.917 1.00 96.25 203 ALA A N 1
ATOM 1538 C CA . ALA A 1 203 ? 0.593 -3.547 -16.238 1.00 96.25 203 ALA A CA 1
ATOM 1539 C C . ALA A 1 203 ? 0.480 -3.395 -14.712 1.00 96.25 203 ALA A C 1
ATOM 1541 O O . ALA A 1 203 ? -0.253 -4.148 -14.072 1.00 96.25 203 ALA A O 1
ATOM 1542 N N . ALA A 1 204 ? 1.159 -2.406 -14.128 1.00 96.50 204 ALA A N 1
ATOM 1543 C CA . ALA A 1 204 ? 1.089 -2.089 -12.707 1.00 96.50 204 ALA A CA 1
ATOM 1544 C C . ALA A 1 204 ? -0.229 -1.422 -12.261 1.00 96.50 204 ALA A C 1
ATOM 1546 O O . ALA A 1 204 ? -0.474 -1.314 -11.058 1.00 96.50 204 ALA A O 1
ATOM 1547 N N . LEU A 1 205 ? -1.095 -1.018 -13.200 1.00 96.19 205 LEU A N 1
ATOM 1548 C CA . LEU A 1 205 ? -2.467 -0.576 -12.925 1.00 96.19 205 LEU A CA 1
ATOM 1549 C C . LEU A 1 205 ? -3.496 -1.726 -13.001 1.00 96.19 205 LEU A C 1
ATOM 1551 O O . LEU A 1 205 ? -4.649 -1.548 -12.615 1.00 96.19 205 LEU A O 1
ATOM 1555 N N . HIS A 1 206 ? -3.106 -2.922 -13.455 1.00 93.94 206 HIS A N 1
ATOM 1556 C CA . HIS A 1 206 ? -4.002 -4.075 -13.585 1.00 93.94 206 HIS A CA 1
ATOM 1557 C C . HIS A 1 206 ? -3.784 -5.094 -12.458 1.00 93.94 206 HIS A C 1
ATOM 1559 O O . HIS A 1 206 ? -2.958 -5.993 -12.574 1.00 93.94 206 HIS A O 1
ATOM 1565 N N . VAL A 1 207 ? -4.566 -5.001 -11.377 1.00 90.38 207 VAL A N 1
ATOM 1566 C CA . VAL A 1 207 ? -4.436 -5.895 -10.203 1.00 90.38 207 VAL A CA 1
ATOM 1567 C C . VAL A 1 207 ? -4.624 -7.388 -10.500 1.00 90.38 207 VAL A C 1
ATOM 1569 O O . VAL A 1 207 ? -4.142 -8.220 -9.735 1.00 90.38 207 VAL A O 1
ATOM 1572 N N . ASP A 1 208 ? -5.299 -7.741 -11.596 1.00 88.50 208 ASP A N 1
ATOM 1573 C CA . ASP A 1 208 ? -5.711 -9.117 -11.902 1.00 88.50 208 ASP A CA 1
ATOM 1574 C C . ASP A 1 208 ? -4.651 -9.958 -12.640 1.00 88.50 208 ASP A C 1
ATOM 1576 O O . ASP A 1 208 ? -4.772 -11.185 -12.667 1.00 88.50 208 ASP A O 1
ATOM 1580 N N . ILE A 1 209 ? -3.617 -9.338 -13.223 1.00 91.81 209 ILE A N 1
ATOM 1581 C CA . ILE A 1 209 ? -2.637 -10.015 -14.096 1.00 91.81 209 ILE A CA 1
ATOM 1582 C C . ILE A 1 209 ? -1.278 -10.220 -13.410 1.00 91.81 209 ILE A C 1
ATOM 1584 O O . ILE A 1 209 ? -0.887 -9.386 -12.599 1.00 91.81 209 ILE A O 1
ATOM 1588 N N . PRO A 1 210 ? -0.501 -11.263 -13.761 1.00 92.38 210 PRO A N 1
ATOM 1589 C CA . PRO A 1 210 ? 0.903 -11.345 -13.371 1.00 92.38 210 PRO A CA 1
ATOM 1590 C C . PRO A 1 210 ? 1.708 -10.152 -13.905 1.00 92.38 210 PRO A C 1
ATOM 1592 O O . PRO A 1 210 ? 1.624 -9.831 -15.093 1.00 92.38 210 PRO A O 1
ATOM 1595 N N . HIS A 1 211 ? 2.503 -9.504 -13.053 1.00 93.81 211 HIS A N 1
ATOM 1596 C CA . HIS A 1 211 ? 3.262 -8.311 -13.447 1.00 93.81 211 HIS A CA 1
ATOM 1597 C C . HIS A 1 211 ? 4.650 -8.656 -14.027 1.00 93.81 211 HIS A C 1
ATOM 1599 O O . HIS A 1 211 ? 5.322 -9.563 -13.534 1.00 93.81 211 HIS A O 1
ATOM 1605 N N . PRO A 1 212 ? 5.154 -7.911 -15.027 1.00 94.50 212 PRO A N 1
ATOM 1606 C CA . PRO A 1 212 ? 6.562 -7.993 -15.404 1.00 94.50 212 PRO A CA 1
ATOM 1607 C C . PRO A 1 212 ? 7.463 -7.425 -14.293 1.00 94.50 212 PRO A C 1
ATOM 1609 O O . PRO A 1 212 ? 7.119 -6.443 -13.633 1.00 94.50 212 PRO A O 1
ATOM 1612 N N . ILE A 1 213 ? 8.651 -8.007 -14.111 1.00 95.75 213 ILE A N 1
ATOM 1613 C CA . ILE A 1 213 ? 9.713 -7.423 -13.278 1.00 95.75 213 ILE A CA 1
ATOM 1614 C C . ILE A 1 213 ? 10.498 -6.437 -14.147 1.00 95.75 213 ILE A C 1
ATOM 1616 O O . ILE A 1 213 ? 11.132 -6.850 -15.118 1.00 95.75 213 ILE A O 1
ATOM 1620 N N . LEU A 1 214 ? 10.490 -5.145 -13.807 1.00 96.12 214 LEU A N 1
ATOM 1621 C CA . LEU A 1 214 ? 11.314 -4.159 -14.510 1.00 96.12 214 LEU A CA 1
ATOM 1622 C C . LEU A 1 214 ? 12.745 -4.201 -13.967 1.00 96.12 214 LEU A C 1
ATOM 1624 O O . LEU A 1 214 ? 12.976 -3.942 -12.788 1.00 96.12 214 LEU A O 1
ATOM 1628 N N . SER A 1 215 ? 13.710 -4.521 -14.826 1.00 93.81 215 SER A N 1
ATOM 1629 C CA . SER A 1 215 ? 15.125 -4.658 -14.472 1.00 93.81 215 SER A CA 1
ATOM 1630 C C . SER A 1 215 ? 15.955 -3.578 -15.163 1.00 93.81 215 SER A C 1
ATOM 1632 O O . SER A 1 215 ? 16.128 -3.616 -16.378 1.00 93.81 215 SER A O 1
ATOM 1634 N N . ILE A 1 216 ? 16.486 -2.623 -14.396 1.00 92.38 216 ILE A N 1
ATOM 1635 C CA . ILE A 1 216 ? 17.269 -1.490 -14.908 1.00 92.38 216 ILE A CA 1
ATOM 1636 C C . ILE A 1 216 ? 18.768 -1.766 -14.704 1.00 92.38 216 ILE A C 1
ATOM 1638 O O . ILE A 1 216 ? 19.285 -1.645 -13.591 1.00 92.38 216 ILE A O 1
ATOM 1642 N N . GLY A 1 217 ? 19.459 -2.145 -15.781 1.00 90.44 217 GLY A N 1
ATOM 1643 C CA . GLY A 1 217 ? 20.911 -2.379 -15.813 1.00 90.44 217 GLY A CA 1
ATOM 1644 C C . GLY A 1 217 ? 21.734 -1.153 -16.237 1.00 90.44 217 GLY A C 1
ATOM 1645 O O . GLY A 1 217 ? 21.195 -0.067 -16.454 1.00 90.44 217 GLY A O 1
ATOM 1646 N N . GLY A 1 218 ? 23.057 -1.323 -16.353 1.00 86.19 218 GLY A N 1
ATOM 1647 C CA . GLY A 1 218 ? 23.989 -0.318 -16.894 1.00 86.19 218 GLY A CA 1
ATOM 1648 C C . GLY A 1 218 ? 25.059 0.147 -15.899 1.00 86.19 218 GLY A C 1
ATOM 1649 O O . GLY A 1 218 ? 25.028 -0.197 -14.721 1.00 86.19 218 GLY A O 1
ATOM 1650 N N . GLU A 1 219 ? 26.020 0.951 -16.351 1.00 86.50 219 GLU A N 1
ATOM 1651 C CA . GLU A 1 219 ? 27.230 1.290 -15.579 1.00 86.50 219 GLU A CA 1
ATOM 1652 C C . GLU A 1 219 ? 26.984 2.107 -14.291 1.00 86.50 219 GLU A C 1
ATOM 1654 O O . GLU A 1 219 ? 25.899 2.642 -14.034 1.00 86.50 219 GLU A O 1
ATOM 1659 N N . GLN A 1 220 ? 27.993 2.201 -13.420 1.00 83.88 220 GLN A N 1
ATOM 1660 C CA . GLN A 1 220 ? 27.912 3.048 -12.228 1.00 83.88 220 GLN A CA 1
ATOM 1661 C C . GLN A 1 220 ? 27.763 4.526 -12.630 1.00 83.88 220 GLN A C 1
ATOM 1663 O O . GLN A 1 220 ? 28.477 5.020 -13.492 1.00 83.88 220 GLN A O 1
ATOM 1668 N N . GLY A 1 221 ? 26.827 5.241 -11.999 1.00 84.44 221 GLY A N 1
ATOM 1669 C CA . GLY A 1 221 ? 26.542 6.648 -12.309 1.00 84.44 221 GLY A CA 1
ATOM 1670 C C . GLY A 1 221 ? 25.477 6.885 -13.390 1.00 84.44 221 GLY A C 1
ATOM 1671 O O . GLY A 1 221 ? 24.964 7.996 -13.464 1.00 84.44 221 GLY A O 1
ATOM 1672 N N . SER A 1 222 ? 25.038 5.864 -14.140 1.00 85.94 222 SER A N 1
ATOM 1673 C CA . SER A 1 222 ? 24.069 5.993 -15.253 1.00 85.94 222 SER A CA 1
ATOM 1674 C C . SER A 1 222 ? 22.626 6.400 -14.874 1.00 85.94 222 SER A C 1
ATOM 1676 O O . SER A 1 222 ? 21.731 6.362 -15.714 1.00 85.94 222 SER A O 1
ATOM 1678 N N . GLY A 1 223 ? 22.366 6.785 -13.619 1.00 89.56 223 GLY A N 1
ATOM 1679 C CA . GLY A 1 223 ? 21.067 7.304 -13.170 1.00 89.56 223 GLY A CA 1
ATOM 1680 C C . GLY A 1 223 ? 20.013 6.262 -12.769 1.00 89.56 223 GLY A C 1
ATOM 1681 O O . GLY A 1 223 ? 18.927 6.655 -12.348 1.00 89.56 223 GLY A O 1
ATOM 1682 N N . LYS A 1 224 ? 20.311 4.954 -12.819 1.00 91.75 224 LYS A N 1
ATOM 1683 C CA . LYS A 1 224 ? 19.349 3.856 -12.551 1.00 91.75 224 LYS A CA 1
ATOM 1684 C C . LYS A 1 224 ? 18.510 4.034 -11.282 1.00 91.75 224 LYS A C 1
ATOM 1686 O O . LYS A 1 224 ? 17.290 3.938 -11.332 1.00 91.75 224 LYS A O 1
ATOM 1691 N N . SER A 1 225 ? 19.147 4.334 -10.148 1.00 93.44 225 SER A N 1
ATOM 1692 C CA . SER A 1 225 ? 18.461 4.537 -8.865 1.00 93.44 225 SER A CA 1
ATOM 1693 C C . SER A 1 225 ? 17.599 5.802 -8.838 1.00 93.44 225 SER A C 1
ATOM 1695 O O . SER A 1 225 ? 16.704 5.904 -8.007 1.00 93.44 225 SER A O 1
ATOM 1697 N N . THR A 1 226 ? 17.846 6.774 -9.719 1.00 93.56 226 THR A N 1
ATOM 1698 C CA . THR A 1 226 ? 16.980 7.948 -9.920 1.00 93.56 226 THR A CA 1
ATOM 1699 C C . THR A 1 226 ? 15.779 7.571 -10.784 1.00 93.56 226 THR A C 1
ATOM 1701 O O . THR A 1 226 ? 14.648 7.831 -10.383 1.00 93.56 226 THR A O 1
ATOM 1704 N N . ALA A 1 227 ? 16.009 6.869 -11.899 1.00 94.44 227 ALA A N 1
ATOM 1705 C CA . ALA A 1 227 ? 14.951 6.352 -12.767 1.00 94.44 227 ALA A CA 1
ATOM 1706 C C . ALA A 1 227 ? 13.982 5.431 -12.005 1.00 94.44 227 ALA A C 1
ATOM 1708 O O . ALA A 1 227 ? 12.772 5.636 -12.038 1.00 94.44 227 ALA A O 1
ATOM 1709 N N . ALA A 1 228 ? 14.508 4.481 -11.226 1.00 95.56 228 ALA A N 1
ATOM 1710 C CA . ALA A 1 228 ? 13.693 3.587 -10.412 1.00 95.56 228 ALA A CA 1
ATOM 1711 C C . ALA A 1 228 ? 12.899 4.334 -9.321 1.00 95.56 228 ALA A C 1
ATOM 1713 O O . ALA A 1 228 ? 11.756 3.981 -9.054 1.00 95.56 228 ALA A O 1
ATOM 1714 N N . LYS A 1 229 ? 13.450 5.403 -8.720 1.00 96.00 229 LYS A N 1
ATOM 1715 C CA . LYS A 1 229 ? 12.701 6.263 -7.779 1.00 96.00 229 LYS A CA 1
ATOM 1716 C C . LYS A 1 229 ? 11.562 7.009 -8.466 1.00 96.00 229 LYS A C 1
ATOM 1718 O O . LYS A 1 229 ? 10.472 7.055 -7.906 1.00 96.00 229 LYS A O 1
ATOM 1723 N N . ALA A 1 230 ? 11.808 7.568 -9.651 1.00 95.19 230 ALA A N 1
ATOM 1724 C CA . 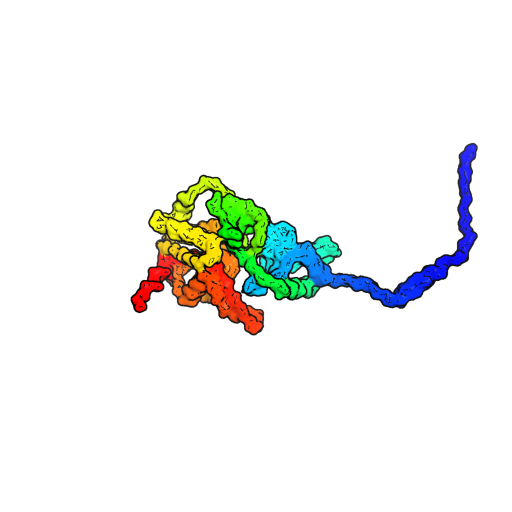ALA A 1 230 ? 10.795 8.276 -10.429 1.00 95.19 230 ALA A CA 1
ATOM 1725 C C . ALA A 1 230 ? 9.648 7.336 -10.836 1.00 95.19 230 ALA A C 1
ATOM 1727 O O . ALA A 1 230 ? 8.492 7.627 -10.547 1.00 95.19 230 ALA A O 1
ATOM 1728 N N . LEU A 1 231 ? 9.968 6.168 -11.403 1.00 96.44 231 LEU A N 1
ATOM 1729 C CA . LEU A 1 231 ? 8.978 5.167 -11.821 1.00 96.44 231 LEU A CA 1
ATOM 1730 C C . LEU A 1 231 ? 8.164 4.602 -10.647 1.00 96.44 231 LEU A C 1
ATOM 1732 O O . LEU A 1 231 ? 6.950 4.459 -10.768 1.00 96.44 231 LEU A O 1
ATOM 1736 N N . THR A 1 232 ? 8.788 4.363 -9.488 1.00 96.19 232 THR A N 1
ATOM 1737 C CA . THR A 1 232 ? 8.051 4.039 -8.254 1.00 96.19 232 THR A CA 1
ATOM 1738 C C . THR A 1 232 ? 7.140 5.195 -7.829 1.00 96.19 232 THR A C 1
ATOM 1740 O O . THR A 1 232 ? 5.985 4.967 -7.483 1.00 96.19 232 THR A O 1
ATOM 1743 N N . GLY A 1 233 ? 7.627 6.440 -7.886 1.00 95.50 233 GLY A N 1
ATOM 1744 C CA . GLY A 1 233 ? 6.891 7.640 -7.474 1.00 95.50 233 GLY A CA 1
ATOM 1745 C C . GLY A 1 233 ? 5.676 8.003 -8.336 1.00 95.50 233 GLY A C 1
ATOM 1746 O O . GLY A 1 233 ? 4.789 8.687 -7.837 1.00 95.50 233 GLY A O 1
ATOM 1747 N N . ILE A 1 234 ? 5.609 7.529 -9.585 1.00 94.81 234 ILE A N 1
ATOM 1748 C CA . ILE A 1 234 ? 4.451 7.709 -10.483 1.00 94.81 234 ILE A CA 1
ATOM 1749 C C . ILE A 1 234 ? 3.241 6.868 -10.035 1.00 94.81 234 ILE A C 1
ATOM 1751 O O . ILE A 1 234 ? 2.104 7.260 -10.280 1.00 94.81 234 ILE A O 1
ATOM 1755 N N . LEU A 1 235 ? 3.473 5.726 -9.377 1.00 93.50 235 LEU A N 1
ATOM 1756 C CA . LEU A 1 235 ? 2.428 4.748 -9.045 1.00 93.50 235 LEU A CA 1
ATOM 1757 C C . LEU A 1 235 ? 2.220 4.567 -7.539 1.00 93.50 235 LEU A C 1
ATOM 1759 O O . LEU A 1 235 ? 1.089 4.581 -7.065 1.00 93.50 235 LEU A O 1
ATOM 1763 N N . ASP A 1 236 ? 3.301 4.377 -6.783 1.00 96.62 236 ASP A N 1
ATOM 1764 C CA . ASP A 1 236 ? 3.274 4.146 -5.338 1.00 96.62 236 ASP A CA 1
ATOM 1765 C C . ASP A 1 236 ? 4.396 4.936 -4.639 1.00 96.62 236 ASP A C 1
ATOM 1767 O O . ASP A 1 236 ? 5.388 4.358 -4.176 1.00 96.62 236 ASP A O 1
ATOM 1771 N N . PRO A 1 237 ? 4.285 6.278 -4.577 1.00 97.06 237 PRO A N 1
ATOM 1772 C CA . PRO A 1 237 ? 5.239 7.103 -3.852 1.00 97.06 237 PRO A CA 1
ATOM 1773 C C . PRO A 1 237 ? 5.307 6.685 -2.381 1.00 97.06 237 PRO A C 1
ATOM 1775 O O . PRO A 1 237 ? 4.298 6.394 -1.735 1.00 97.06 237 PRO A O 1
ATOM 1778 N N . SER A 1 238 ? 6.530 6.681 -1.854 1.00 94.94 238 SER A N 1
ATOM 1779 C CA . SER A 1 238 ? 6.880 6.140 -0.542 1.00 94.94 238 SER A CA 1
ATOM 1780 C C . SER A 1 238 ? 8.012 6.958 0.089 1.00 94.94 238 SER A C 1
ATOM 1782 O O . SER A 1 238 ? 8.885 7.429 -0.644 1.00 94.94 238 SER A O 1
ATOM 1784 N N . PRO A 1 239 ? 8.080 7.085 1.431 1.00 93.38 239 PRO A N 1
ATOM 1785 C CA . PRO A 1 239 ? 9.252 7.634 2.123 1.00 93.38 239 PRO A CA 1
ATOM 1786 C C . PRO A 1 239 ? 10.535 6.811 1.899 1.00 93.38 239 PRO A C 1
ATOM 1788 O O . PRO A 1 239 ? 11.639 7.321 2.073 1.00 93.38 239 PRO A O 1
ATOM 1791 N N . VAL A 1 240 ? 10.393 5.534 1.522 1.00 93.94 240 VAL A N 1
ATOM 1792 C CA . VAL A 1 240 ? 11.482 4.607 1.182 1.00 93.94 240 VAL A CA 1
ATOM 1793 C C . VAL A 1 240 ? 11.114 3.906 -0.140 1.00 93.94 240 VAL A C 1
ATOM 1795 O O . VAL A 1 240 ? 10.624 2.773 -0.124 1.00 93.94 240 VAL A O 1
ATOM 1798 N N . PRO A 1 241 ? 11.274 4.584 -1.295 1.00 93.94 241 PRO A N 1
ATOM 1799 C CA . PRO A 1 241 ? 10.807 4.074 -2.588 1.00 93.94 241 PRO A CA 1
ATOM 1800 C C . PRO A 1 241 ? 11.643 2.887 -3.082 1.00 93.94 241 PRO A C 1
ATOM 1802 O O . PRO A 1 241 ? 11.096 1.928 -3.624 1.00 93.94 241 PRO A O 1
ATOM 1805 N N . LEU A 1 242 ? 12.960 2.922 -2.850 1.00 95.56 242 LEU A N 1
ATOM 1806 C CA . LEU A 1 242 ? 13.863 1.798 -3.088 1.00 95.56 242 LEU A CA 1
ATOM 1807 C C . LEU A 1 242 ? 14.460 1.310 -1.769 1.00 95.56 242 LEU A C 1
ATOM 1809 O O . LEU A 1 242 ? 14.730 2.101 -0.862 1.00 95.56 242 LEU A O 1
ATOM 1813 N N . ARG A 1 243 ? 14.687 0.002 -1.684 1.00 93.44 243 ARG A N 1
ATOM 1814 C CA . ARG A 1 243 ? 15.193 -0.709 -0.506 1.00 93.44 243 ARG A CA 1
ATOM 1815 C C . ARG A 1 243 ? 16.481 -1.448 -0.873 1.00 93.44 243 ARG A C 1
ATOM 1817 O O . ARG A 1 243 ? 16.716 -1.743 -2.040 1.00 93.44 243 ARG A O 1
ATOM 1824 N N . LYS A 1 244 ? 17.310 -1.781 0.119 1.00 93.44 244 LYS A N 1
ATOM 1825 C CA . LYS A 1 244 ? 18.410 -2.742 -0.089 1.00 93.44 244 LYS A CA 1
ATOM 1826 C C . LYS A 1 244 ? 17.831 -4.131 -0.410 1.00 93.44 244 LYS A C 1
ATOM 1828 O O . LYS A 1 244 ? 16.706 -4.401 0.022 1.00 93.44 244 LYS A O 1
ATOM 1833 N N . PRO A 1 245 ? 18.575 -5.021 -1.093 1.00 93.31 245 PRO A N 1
ATOM 1834 C CA . PRO A 1 245 ? 18.144 -6.400 -1.292 1.00 93.31 245 PRO A CA 1
ATOM 1835 C C . PRO A 1 245 ? 17.815 -7.064 0.056 1.00 93.31 245 PRO A C 1
ATOM 1837 O O . PRO A 1 245 ? 18.583 -6.898 1.013 1.00 93.31 245 PRO A O 1
ATOM 1840 N N . PRO A 1 246 ? 16.679 -7.773 0.179 1.00 93.31 246 PRO A N 1
ATOM 1841 C CA . PRO A 1 246 ? 16.341 -8.479 1.407 1.00 93.31 246 PRO A CA 1
ATOM 1842 C C . PRO A 1 246 ? 17.369 -9.591 1.655 1.00 93.31 246 PRO A C 1
ATOM 1844 O O . PRO A 1 246 ? 17.760 -10.306 0.736 1.00 93.31 246 PRO A O 1
ATOM 1847 N N . ARG A 1 247 ? 17.815 -9.736 2.906 1.00 91.38 247 ARG A N 1
ATOM 1848 C CA . ARG A 1 247 ? 18.809 -10.756 3.298 1.00 91.38 247 ARG A CA 1
ATOM 1849 C C . ARG A 1 247 ? 18.197 -12.153 3.490 1.00 91.38 247 ARG A C 1
ATOM 1851 O O . ARG A 1 247 ? 18.919 -13.142 3.490 1.00 91.38 247 ARG A O 1
ATOM 1858 N N . ASP A 1 248 ? 16.888 -12.201 3.728 1.00 90.31 248 ASP A N 1
ATOM 1859 C CA . ASP A 1 248 ? 16.098 -13.386 4.052 1.00 90.31 248 ASP A CA 1
ATOM 1860 C C . ASP A 1 248 ? 14.621 -13.164 3.656 1.00 90.31 248 ASP A C 1
ATOM 1862 O O . ASP A 1 248 ? 14.213 -12.061 3.269 1.00 90.31 248 ASP A O 1
ATOM 1866 N N . GLY A 1 249 ? 13.805 -14.217 3.755 1.00 87.69 249 GLY A N 1
ATOM 1867 C CA . GLY A 1 249 ? 12.388 -14.162 3.390 1.00 87.69 249 GLY A CA 1
ATOM 1868 C C . GLY A 1 249 ? 11.484 -13.383 4.359 1.00 87.69 249 GLY A C 1
ATOM 1869 O O . GLY A 1 249 ? 10.394 -12.984 3.962 1.00 87.69 249 GLY A O 1
ATOM 1870 N N . GLU A 1 250 ? 11.912 -13.125 5.597 1.00 85.44 250 GLU A N 1
ATOM 1871 C CA . GLU A 1 250 ? 11.160 -12.305 6.562 1.00 85.44 250 GLU A CA 1
ATOM 1872 C C . GLU A 1 250 ? 11.311 -10.816 6.218 1.00 85.44 250 GLU A C 1
ATOM 1874 O O . GLU A 1 250 ? 10.327 -10.074 6.151 1.00 85.44 250 GLU A O 1
ATOM 1879 N N . ALA A 1 251 ? 12.532 -10.398 5.872 1.00 89.88 251 ALA A N 1
ATOM 1880 C CA . ALA A 1 251 ? 12.828 -9.091 5.301 1.00 89.88 251 ALA A CA 1
ATOM 1881 C C . ALA A 1 251 ? 12.102 -8.876 3.961 1.00 89.88 251 ALA A C 1
ATOM 1883 O O . ALA A 1 251 ? 11.632 -7.768 3.700 1.00 89.88 251 ALA A O 1
ATOM 1884 N N . TRP A 1 252 ? 11.957 -9.922 3.135 1.00 91.94 252 TRP A N 1
ATOM 1885 C CA . TRP A 1 252 ? 11.145 -9.864 1.915 1.00 91.94 252 TRP A CA 1
ATOM 1886 C C . TRP A 1 252 ? 9.660 -9.636 2.206 1.00 91.94 252 TRP A C 1
ATOM 1888 O O . TRP A 1 252 ? 9.100 -8.655 1.720 1.00 91.94 252 TRP A O 1
ATOM 1898 N N . VAL A 1 253 ? 9.033 -10.480 3.035 1.00 88.38 253 VAL A N 1
ATOM 1899 C CA . VAL A 1 253 ? 7.614 -10.328 3.409 1.00 88.38 253 VAL A CA 1
ATOM 1900 C C . VAL A 1 253 ? 7.371 -8.958 4.050 1.00 88.38 253 VAL A C 1
ATOM 1902 O O . VAL A 1 253 ? 6.399 -8.293 3.702 1.00 88.38 253 VAL A O 1
ATOM 1905 N N . THR A 1 254 ? 8.284 -8.473 4.895 1.00 84.94 254 THR A N 1
ATOM 1906 C CA . THR A 1 254 ? 8.211 -7.128 5.495 1.00 84.94 254 THR A CA 1
ATOM 1907 C C . THR A 1 254 ? 8.285 -6.011 4.446 1.00 84.94 254 THR A C 1
ATOM 1909 O O . THR A 1 254 ? 7.528 -5.043 4.517 1.00 84.94 254 THR A O 1
ATOM 1912 N N . ALA A 1 255 ? 9.173 -6.129 3.453 1.00 86.12 255 ALA A N 1
ATOM 1913 C CA . ALA A 1 255 ? 9.322 -5.140 2.385 1.00 86.12 255 ALA A CA 1
ATOM 1914 C C . ALA A 1 255 ? 8.136 -5.131 1.405 1.00 86.12 255 ALA A C 1
ATOM 1916 O O . ALA A 1 255 ? 7.719 -4.056 0.967 1.00 86.12 255 ALA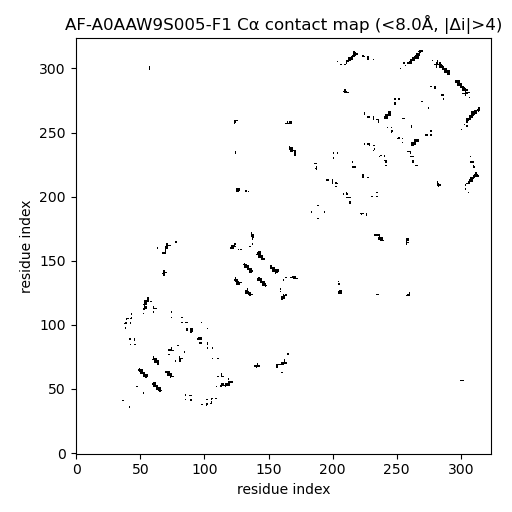 A O 1
ATOM 1917 N N . ALA A 1 256 ? 7.605 -6.310 1.072 1.00 90.62 256 ALA A N 1
ATOM 1918 C CA . ALA A 1 256 ? 6.564 -6.496 0.068 1.00 90.62 256 ALA A CA 1
ATOM 1919 C C . ALA A 1 256 ? 5.140 -6.327 0.617 1.00 90.62 256 ALA A C 1
ATOM 1921 O O . ALA A 1 256 ? 4.276 -5.803 -0.082 1.00 90.62 256 ALA A O 1
ATOM 1922 N N . SER A 1 257 ? 4.867 -6.694 1.874 1.00 87.81 257 SER A N 1
ATOM 1923 C CA . SER A 1 257 ? 3.502 -6.623 2.426 1.00 87.81 257 SER A CA 1
ATOM 1924 C C . SER A 1 257 ? 2.938 -5.199 2.472 1.00 87.81 257 SER A C 1
ATOM 1926 O O . SER A 1 257 ? 1.724 -5.044 2.403 1.00 87.81 257 SER A O 1
ATOM 1928 N N . GLY A 1 258 ? 3.791 -4.169 2.572 1.00 88.69 258 GLY A N 1
ATOM 1929 C CA . GLY A 1 258 ? 3.369 -2.787 2.836 1.00 88.69 258 GLY A CA 1
ATOM 1930 C C . GLY A 1 258 ? 3.406 -1.780 1.678 1.00 88.69 258 GLY A C 1
ATOM 1931 O O . GLY A 1 258 ? 2.976 -0.649 1.892 1.00 88.69 258 GLY A O 1
ATOM 1932 N N . SER A 1 259 ? 3.888 -2.152 0.490 1.00 92.81 259 SER A N 1
ATOM 1933 C CA . SER A 1 259 ? 3.856 -1.318 -0.730 1.00 92.81 259 SER A CA 1
ATOM 1934 C C . SER A 1 259 ? 3.251 -2.100 -1.887 1.00 92.81 259 SER A C 1
ATOM 1936 O O . SER A 1 259 ? 3.361 -3.321 -1.910 1.00 92.81 259 SER A O 1
ATOM 1938 N N . TRP A 1 260 ? 2.662 -1.409 -2.861 1.00 96.44 260 TRP A N 1
ATOM 1939 C CA . TRP A 1 260 ? 2.248 -1.988 -4.142 1.00 96.44 260 TRP A CA 1
ATOM 1940 C C . TRP A 1 260 ? 3.440 -2.150 -5.095 1.00 96.44 260 TRP A C 1
ATOM 1942 O O . TRP A 1 260 ? 3.591 -3.205 -5.718 1.00 96.44 260 TRP A O 1
ATOM 1952 N N . VAL A 1 261 ? 4.324 -1.143 -5.135 1.00 97.50 261 VAL A N 1
ATOM 1953 C CA . VAL A 1 261 ? 5.595 -1.193 -5.873 1.00 97.50 261 VAL A CA 1
ATOM 1954 C C . VAL A 1 261 ? 6.752 -1.479 -4.915 1.00 97.50 261 VAL A C 1
ATOM 1956 O O . VAL A 1 261 ? 7.010 -0.734 -3.964 1.00 97.50 261 VAL A O 1
ATOM 1959 N N . VAL A 1 262 ? 7.501 -2.549 -5.176 1.00 96.75 262 VAL A N 1
ATOM 1960 C CA . VAL A 1 262 ? 8.681 -2.927 -4.387 1.00 96.75 262 VAL A CA 1
ATOM 1961 C C . VAL A 1 262 ? 9.942 -2.653 -5.201 1.00 96.75 262 VAL A C 1
ATOM 1963 O O . VAL A 1 262 ? 10.360 -3.457 -6.033 1.00 96.75 262 VAL A O 1
ATOM 1966 N N . GLY A 1 263 ? 10.552 -1.495 -4.945 1.00 96.44 263 GLY A N 1
ATOM 1967 C CA . GLY A 1 263 ? 11.851 -1.136 -5.501 1.00 96.44 263 GLY A CA 1
ATOM 1968 C C . GLY A 1 263 ? 13.022 -1.749 -4.733 1.00 96.44 263 GLY A C 1
ATOM 1969 O O . GLY A 1 263 ? 13.114 -1.561 -3.514 1.00 96.44 263 GLY A O 1
ATOM 1970 N N . ILE A 1 264 ? 13.940 -2.418 -5.438 1.00 96.12 264 ILE A N 1
ATOM 1971 C CA . ILE A 1 264 ? 15.213 -2.924 -4.898 1.00 96.12 264 ILE A CA 1
ATOM 1972 C C . ILE A 1 264 ? 16.395 -2.241 -5.606 1.00 96.12 264 ILE A C 1
ATOM 1974 O O . ILE A 1 264 ? 16.506 -2.266 -6.831 1.00 96.12 264 ILE A O 1
ATOM 1978 N N . ASP A 1 265 ? 17.273 -1.625 -4.816 1.00 94.56 265 ASP A N 1
ATOM 1979 C CA . ASP A 1 265 ? 18.416 -0.817 -5.250 1.00 94.56 265 ASP A CA 1
ATOM 1980 C C . ASP A 1 265 ? 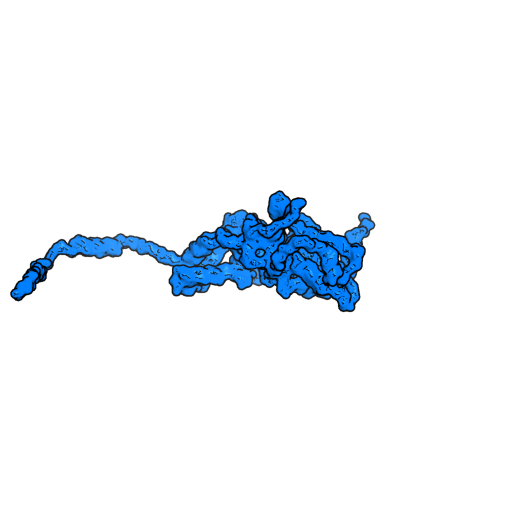19.731 -1.606 -5.146 1.00 94.56 265 ASP A C 1
ATOM 1982 O O . ASP A 1 265 ? 19.990 -2.232 -4.115 1.00 94.56 265 ASP A O 1
ATOM 1986 N N . ASN A 1 266 ? 20.603 -1.499 -6.152 1.00 90.88 266 ASN A N 1
ATOM 1987 C CA . ASN A 1 266 ? 21.952 -2.085 -6.165 1.00 90.88 266 ASN A CA 1
ATOM 1988 C C . ASN A 1 266 ? 21.998 -3.611 -5.921 1.00 90.88 266 ASN A C 1
ATOM 1990 O O . ASN A 1 266 ? 22.776 -4.099 -5.097 1.00 90.88 266 ASN A O 1
ATOM 1994 N N . ILE A 1 267 ? 21.192 -4.377 -6.658 1.00 90.69 267 ILE A N 1
ATOM 1995 C CA . ILE A 1 267 ? 21.393 -5.824 -6.801 1.00 90.69 267 ILE A CA 1
ATOM 1996 C C . ILE A 1 267 ? 22.707 -6.073 -7.558 1.00 90.69 267 ILE A C 1
ATOM 1998 O O . ILE A 1 267 ? 22.942 -5.500 -8.619 1.00 90.69 267 ILE A O 1
ATOM 2002 N N . SER A 1 268 ? 23.552 -6.943 -7.003 1.00 86.00 268 SER A N 1
ATOM 2003 C CA . SER A 1 268 ? 24.770 -7.472 -7.639 1.00 86.00 268 SER A CA 1
ATOM 2004 C C . SER A 1 268 ? 24.682 -8.966 -7.971 1.00 86.00 268 SER A C 1
ATOM 2006 O O . SER A 1 268 ? 25.471 -9.468 -8.763 1.00 86.00 268 SER A O 1
ATOM 2008 N N . ALA A 1 269 ? 23.743 -9.678 -7.347 1.00 86.62 269 ALA A N 1
ATOM 2009 C CA . ALA A 1 269 ? 23.373 -11.058 -7.634 1.00 86.62 269 ALA A CA 1
ATOM 2010 C C . ALA A 1 269 ? 21.976 -11.326 -7.055 1.00 86.62 269 ALA A C 1
ATOM 2012 O O . ALA A 1 269 ? 21.619 -10.774 -6.010 1.00 86.62 269 ALA A O 1
ATOM 2013 N N . ILE A 1 270 ? 21.202 -12.194 -7.704 1.00 90.06 270 ILE A N 1
ATOM 2014 C CA . ILE A 1 270 ? 19.927 -12.699 -7.185 1.00 90.06 270 ILE A CA 1
ATOM 2015 C C . ILE A 1 270 ? 20.174 -14.117 -6.672 1.00 90.06 270 ILE A C 1
ATOM 2017 O O . ILE A 1 270 ? 20.662 -14.966 -7.409 1.00 90.06 270 ILE A O 1
ATOM 2021 N N . ALA A 1 271 ? 19.860 -14.364 -5.401 1.00 91.06 271 ALA A N 1
ATOM 2022 C CA . ALA A 1 271 ? 19.874 -15.709 -4.834 1.00 91.06 271 ALA A CA 1
ATOM 2023 C C . ALA A 1 271 ? 18.582 -16.456 -5.199 1.00 91.06 271 ALA A C 1
ATOM 2025 O O . ALA A 1 271 ? 17.520 -15.835 -5.249 1.00 91.06 271 ALA A O 1
ATOM 2026 N N . ASP A 1 272 ? 18.652 -17.777 -5.369 1.00 91.25 272 ASP A N 1
ATOM 2027 C CA . ASP A 1 272 ? 17.526 -18.622 -5.804 1.00 91.25 272 ASP A CA 1
ATOM 2028 C C . ASP A 1 272 ? 16.250 -18.379 -4.979 1.00 91.25 272 ASP A C 1
ATOM 2030 O O . ASP A 1 272 ? 15.182 -18.123 -5.529 1.00 91.25 272 ASP A O 1
ATOM 2034 N N . TRP A 1 273 ? 16.378 -18.320 -3.646 1.00 91.50 273 TRP A N 1
ATOM 2035 C CA . TRP A 1 273 ? 15.250 -18.058 -2.742 1.00 91.50 273 TRP A CA 1
ATOM 2036 C C . TRP A 1 273 ? 14.561 -16.709 -3.000 1.00 91.50 273 TRP A C 1
ATOM 2038 O O . TRP A 1 273 ? 13.359 -16.584 -2.764 1.00 91.50 273 TRP A O 1
ATOM 2048 N N . LEU A 1 274 ? 15.312 -15.699 -3.455 1.00 91.88 274 LEU A N 1
ATOM 2049 C CA . LEU A 1 274 ? 14.797 -14.373 -3.789 1.00 91.88 274 LEU A CA 1
ATOM 2050 C C . LEU A 1 274 ? 14.202 -14.368 -5.198 1.00 91.88 274 LEU A C 1
ATOM 2052 O O . LEU A 1 274 ? 13.168 -13.741 -5.394 1.00 91.88 274 LEU A O 1
ATOM 2056 N N . SER A 1 275 ? 14.790 -15.104 -6.147 1.00 91.88 275 SER A N 1
ATOM 2057 C CA . SER A 1 275 ? 14.177 -15.354 -7.459 1.00 91.88 275 SER A CA 1
ATOM 2058 C C . SER A 1 275 ? 12.781 -15.961 -7.287 1.00 91.88 275 SER A C 1
ATOM 2060 O O . SER A 1 275 ? 11.793 -15.369 -7.712 1.00 91.88 275 SER A O 1
ATOM 2062 N N . ASP A 1 276 ? 12.678 -17.068 -6.548 1.00 89.50 276 ASP A N 1
ATOM 2063 C CA . ASP A 1 276 ? 11.416 -17.755 -6.256 1.00 89.50 276 ASP A CA 1
ATOM 2064 C C . ASP A 1 276 ? 10.398 -16.851 -5.540 1.00 89.50 276 ASP A C 1
ATOM 2066 O O . ASP A 1 276 ? 9.200 -16.879 -5.836 1.00 89.50 276 ASP A O 1
ATOM 2070 N N . ALA A 1 277 ? 10.864 -16.045 -4.581 1.00 91.75 277 ALA A N 1
ATOM 2071 C CA . ALA A 1 277 ? 10.015 -15.141 -3.812 1.00 91.75 277 ALA A CA 1
ATOM 2072 C C . ALA A 1 277 ? 9.524 -13.936 -4.637 1.00 91.75 277 ALA A C 1
ATOM 2074 O O . ALA A 1 277 ? 8.393 -13.486 -4.439 1.00 91.75 277 ALA A O 1
ATOM 2075 N N . MET A 1 278 ? 10.332 -13.444 -5.583 1.00 93.31 278 MET A N 1
ATOM 2076 C CA . MET A 1 278 ? 9.923 -12.437 -6.566 1.00 93.31 278 MET A CA 1
ATOM 2077 C C . MET A 1 278 ? 8.941 -13.018 -7.587 1.00 93.31 278 MET A C 1
ATOM 2079 O O . MET A 1 278 ? 7.936 -12.372 -7.874 1.00 93.31 278 MET A O 1
ATOM 2083 N N . CYS A 1 279 ? 9.173 -14.243 -8.076 1.00 90.88 279 CYS A N 1
ATOM 2084 C CA . CYS A 1 279 ? 8.257 -14.941 -8.981 1.00 90.88 279 CYS A CA 1
ATOM 2085 C C . CYS A 1 279 ? 6.860 -15.097 -8.364 1.00 90.88 279 CYS A C 1
ATOM 2087 O O . CYS A 1 279 ? 5.891 -14.649 -8.975 1.00 90.88 279 CYS A O 1
ATOM 2089 N N . ARG A 1 280 ? 6.757 -15.626 -7.133 1.00 90.75 280 ARG A N 1
ATOM 2090 C CA . ARG A 1 280 ? 5.470 -15.713 -6.412 1.00 90.75 280 ARG A CA 1
ATOM 2091 C C . ARG A 1 280 ? 4.814 -14.345 -6.221 1.00 90.75 280 ARG A C 1
ATOM 2093 O O . ARG A 1 280 ? 3.612 -14.203 -6.419 1.00 90.75 280 ARG A O 1
ATOM 2100 N N . ALA A 1 281 ? 5.595 -13.319 -5.885 1.00 92.19 281 ALA A N 1
ATOM 2101 C CA . ALA A 1 281 ? 5.052 -11.983 -5.665 1.00 92.19 281 ALA A CA 1
ATOM 2102 C C . ALA A 1 281 ? 4.539 -11.302 -6.943 1.00 92.19 281 ALA A C 1
ATOM 2104 O O . ALA A 1 281 ? 3.628 -10.486 -6.842 1.00 92.19 281 ALA A O 1
ATOM 2105 N N . VAL A 1 282 ? 5.069 -11.602 -8.136 1.00 92.62 282 VAL A N 1
ATOM 2106 C CA . VAL A 1 282 ? 4.489 -11.057 -9.379 1.00 92.62 282 VAL A CA 1
ATOM 2107 C C . VAL A 1 282 ? 3.289 -11.848 -9.881 1.00 92.62 282 VAL A C 1
ATOM 2109 O O . VAL A 1 282 ? 2.382 -11.241 -10.446 1.00 92.62 282 VAL A O 1
ATOM 2112 N N . THR A 1 283 ? 3.233 -13.164 -9.660 1.00 88.81 283 THR A N 1
ATOM 2113 C CA . THR A 1 283 ? 2.057 -13.983 -10.005 1.00 88.81 283 THR A CA 1
ATOM 2114 C C . THR A 1 283 ? 0.907 -13.791 -9.021 1.00 88.81 283 THR A C 1
ATOM 2116 O O . THR A 1 283 ? -0.250 -13.827 -9.439 1.00 88.81 283 THR A O 1
ATOM 2119 N N . GLY A 1 284 ? 1.200 -13.512 -7.750 1.00 81.75 284 GLY A N 1
ATOM 2120 C CA . GLY A 1 284 ? 0.234 -13.470 -6.648 1.00 81.75 284 GLY A CA 1
ATOM 2121 C C . GLY A 1 284 ? 0.153 -14.767 -5.834 1.00 81.75 284 GLY A C 1
ATOM 2122 O O . GLY A 1 284 ? -0.747 -14.899 -5.007 1.00 81.75 284 GLY A O 1
ATOM 2123 N N . ASP A 1 285 ? 1.062 -15.719 -6.061 1.00 68.62 285 ASP A N 1
ATOM 2124 C CA . ASP A 1 285 ? 1.086 -17.007 -5.361 1.00 68.62 285 ASP A CA 1
ATOM 2125 C C . ASP A 1 285 ? 1.468 -16.861 -3.877 1.00 68.62 285 ASP A C 1
ATOM 2127 O O . ASP A 1 285 ? 2.301 -16.037 -3.493 1.00 68.62 285 ASP A O 1
ATOM 2131 N N . GLY A 1 286 ? 0.879 -17.705 -3.027 1.00 59.38 286 GLY A N 1
ATOM 2132 C CA . GLY A 1 286 ? 1.097 -17.677 -1.580 1.00 59.38 286 GLY A CA 1
ATOM 2133 C C . GLY A 1 286 ? 2.455 -18.217 -1.127 1.00 59.38 286 GLY A C 1
ATOM 2134 O O . GLY A 1 286 ? 2.885 -19.294 -1.541 1.00 59.38 286 GLY A O 1
ATOM 2135 N N . ASP A 1 287 ? 3.097 -17.514 -0.193 1.00 55.25 287 ASP A N 1
ATOM 2136 C CA . ASP A 1 287 ? 4.220 -18.022 0.600 1.00 55.25 287 ASP A CA 1
ATOM 2137 C C . ASP A 1 287 ? 3.713 -18.401 2.010 1.00 55.25 287 ASP A C 1
ATOM 2139 O O . ASP A 1 287 ? 3.289 -17.546 2.791 1.00 55.25 287 ASP A O 1
ATOM 2143 N N . VAL A 1 288 ? 3.682 -19.701 2.322 1.00 52.03 288 VAL A N 1
ATOM 2144 C CA . VAL A 1 288 ? 3.130 -20.234 3.582 1.00 52.03 288 VAL A CA 1
ATOM 2145 C C . VAL A 1 288 ? 4.236 -20.328 4.630 1.00 52.03 288 VAL A C 1
ATOM 2147 O O . VAL A 1 288 ? 5.150 -21.143 4.490 1.00 52.03 288 VAL A O 1
ATOM 2150 N N . ARG A 1 289 ? 4.157 -19.536 5.709 1.00 55.22 289 ARG A N 1
ATOM 2151 C CA . ARG A 1 289 ? 5.194 -19.515 6.756 1.00 55.22 289 ARG A CA 1
ATOM 2152 C C . ARG A 1 289 ? 4.619 -19.561 8.164 1.00 55.22 289 ARG A C 1
ATOM 2154 O O . ARG A 1 289 ? 3.600 -18.953 8.473 1.00 55.22 289 ARG A O 1
ATOM 2161 N N . ARG A 1 290 ? 5.334 -20.247 9.057 1.00 41.47 290 ARG A N 1
ATOM 2162 C CA . ARG A 1 290 ? 5.128 -20.108 10.505 1.00 41.47 290 ARG A CA 1
ATOM 2163 C C . ARG A 1 290 ? 5.540 -18.706 10.925 1.00 41.47 290 ARG A C 1
ATOM 2165 O O . ARG A 1 290 ? 6.608 -18.236 10.532 1.00 41.47 290 ARG A O 1
ATOM 2172 N N . LYS A 1 291 ? 4.707 -18.058 11.729 1.00 39.72 291 LYS A N 1
ATOM 2173 C CA . LYS A 1 291 ? 5.026 -16.768 12.332 1.00 39.72 291 LYS A CA 1
ATOM 2174 C C . LYS A 1 291 ? 6.085 -16.957 13.417 1.00 39.72 291 LYS A C 1
ATOM 2176 O O . LYS A 1 291 ? 5.993 -17.864 14.237 1.00 39.72 291 LYS A O 1
ATOM 2181 N N . LEU A 1 292 ? 7.097 -16.096 13.421 1.00 40.16 292 LEU A N 1
ATOM 2182 C CA . LEU A 1 292 ? 8.029 -15.994 14.542 1.00 40.16 292 LEU A CA 1
ATOM 2183 C C . LEU A 1 292 ? 7.404 -15.121 15.643 1.00 40.16 292 LEU A C 1
ATOM 2185 O O . LEU A 1 292 ? 6.675 -14.172 15.360 1.00 40.16 292 LEU A O 1
ATOM 2189 N N . TYR A 1 293 ? 7.699 -15.456 16.901 1.00 35.91 293 TYR A N 1
ATOM 2190 C CA . TYR A 1 293 ? 7.255 -14.757 18.120 1.00 35.91 293 TYR A CA 1
ATOM 2191 C C . TYR A 1 293 ? 5.763 -14.853 18.517 1.00 35.91 293 TYR A C 1
ATOM 2193 O O . TYR A 1 293 ? 5.347 -14.162 19.444 1.00 35.91 293 TYR A O 1
ATOM 2201 N N . THR A 1 294 ? 4.980 -15.766 17.932 1.00 37.72 294 THR A N 1
ATOM 2202 C CA . THR A 1 294 ? 3.834 -16.404 18.624 1.00 37.72 294 THR A CA 1
ATOM 2203 C C . THR A 1 294 ? 3.776 -17.879 18.249 1.00 37.72 294 THR A C 1
ATOM 2205 O O . THR A 1 294 ? 3.941 -18.203 17.076 1.00 37.72 294 THR A O 1
ATOM 2208 N N . ASP A 1 295 ? 3.539 -18.760 19.218 1.00 38.75 295 ASP A N 1
ATOM 2209 C CA . ASP A 1 295 ? 3.559 -20.208 18.999 1.00 38.75 295 ASP A CA 1
ATOM 2210 C C . ASP A 1 295 ? 2.467 -20.701 18.032 1.00 38.75 295 ASP A C 1
ATOM 2212 O O . ASP A 1 295 ? 1.360 -20.172 17.987 1.00 38.75 295 ASP A O 1
ATOM 2216 N N . GLY A 1 296 ? 2.777 -21.762 17.281 1.00 40.69 296 GLY A N 1
ATOM 2217 C CA . GLY A 1 296 ? 1.816 -22.535 16.482 1.00 40.69 296 GLY A CA 1
ATOM 2218 C C . GLY A 1 296 ? 1.466 -21.973 15.098 1.00 40.69 296 GLY A C 1
ATOM 2219 O O . GLY A 1 296 ? 1.548 -22.714 14.116 1.00 40.69 296 GLY A O 1
ATOM 2220 N N . ASP A 1 297 ? 1.088 -20.698 15.007 1.00 45.97 297 ASP A N 1
ATOM 2221 C CA . ASP A 1 297 ? 0.345 -20.179 13.848 1.00 45.97 297 ASP A CA 1
ATOM 2222 C C . ASP A 1 297 ? 1.140 -20.150 12.526 1.00 45.97 297 ASP A C 1
ATOM 2224 O O . ASP A 1 297 ? 2.203 -19.528 12.391 1.00 45.97 297 ASP A O 1
ATOM 2228 N N . MET A 1 298 ? 0.568 -20.788 11.499 1.00 46.12 298 MET A N 1
ATOM 2229 C CA . MET A 1 298 ? 0.988 -20.651 10.102 1.00 46.12 298 MET A CA 1
ATOM 2230 C C . MET A 1 298 ? 0.172 -19.549 9.430 1.00 46.12 298 MET A C 1
ATOM 2232 O O . MET A 1 298 ? -1.036 -19.689 9.262 1.00 46.12 298 MET A O 1
ATOM 2236 N N . HIS A 1 299 ? 0.841 -18.482 9.002 1.00 54.59 299 HIS A N 1
ATOM 2237 C CA . HIS A 1 299 ? 0.241 -17.432 8.189 1.00 54.59 299 HIS A CA 1
ATOM 2238 C C . HIS A 1 299 ? 0.562 -17.671 6.708 1.00 54.59 299 HIS A C 1
ATOM 2240 O O . HIS A 1 299 ? 1.707 -17.929 6.326 1.00 54.59 299 HIS A O 1
ATOM 2246 N N . VAL A 1 300 ? -0.467 -17.580 5.866 1.00 59.56 300 VAL A N 1
ATOM 2247 C CA . VAL A 1 300 ? -0.329 -17.617 4.407 1.00 59.56 300 VAL A CA 1
ATOM 2248 C C . VAL A 1 300 ? -0.169 -16.185 3.913 1.00 59.56 300 VAL A C 1
ATOM 2250 O O . VAL A 1 300 ? -1.102 -15.392 3.996 1.00 59.56 300 VAL A O 1
ATOM 2253 N N . PHE A 1 301 ? 1.005 -15.849 3.384 1.00 67.31 301 PHE A N 1
ATOM 2254 C CA . PHE A 1 301 ? 1.255 -14.551 2.767 1.00 67.31 301 PHE A CA 1
ATOM 2255 C C . PHE A 1 301 ? 1.043 -14.663 1.256 1.00 67.31 301 PHE A C 1
ATOM 2257 O O . PHE A 1 301 ? 1.987 -14.888 0.500 1.00 67.31 301 PHE A O 1
ATOM 2264 N N . ALA A 1 302 ? -0.210 -14.538 0.819 1.00 73.38 302 ALA A N 1
ATOM 2265 C CA . ALA A 1 302 ? -0.546 -14.336 -0.587 1.00 73.38 302 ALA A CA 1
ATOM 2266 C C . ALA A 1 302 ? -0.547 -12.835 -0.894 1.00 73.38 302 ALA A C 1
ATOM 2268 O O . ALA A 1 302 ? -1.278 -12.064 -0.273 1.00 73.38 302 ALA A O 1
ATOM 2269 N N . PHE A 1 303 ? 0.298 -12.403 -1.830 1.00 85.31 303 PHE A N 1
ATOM 2270 C CA . PHE A 1 303 ? 0.292 -11.029 -2.317 1.00 85.31 303 PHE A CA 1
ATOM 2271 C C . PHE A 1 303 ? 0.807 -10.931 -3.751 1.00 85.31 303 PHE A C 1
ATOM 2273 O O . PHE A 1 303 ? 1.817 -11.533 -4.104 1.00 85.31 303 PHE A O 1
ATOM 2280 N N . ARG A 1 304 ? 0.143 -10.098 -4.558 1.00 90.62 304 ARG A N 1
ATOM 2281 C CA . ARG A 1 304 ? 0.615 -9.683 -5.883 1.00 90.62 304 ARG A CA 1
ATOM 2282 C C . ARG A 1 304 ? 1.230 -8.283 -5.818 1.00 90.62 304 ARG A C 1
ATOM 2284 O O . ARG A 1 304 ? 0.671 -7.421 -5.138 1.00 90.62 304 ARG A O 1
ATOM 2291 N N . ARG A 1 305 ? 2.382 -8.061 -6.457 1.00 94.62 305 ARG A N 1
ATOM 2292 C CA . ARG A 1 305 ? 3.195 -6.834 -6.364 1.00 94.62 305 ARG A CA 1
ATOM 2293 C C . ARG A 1 305 ? 3.904 -6.497 -7.669 1.00 94.62 305 ARG A C 1
ATOM 2295 O O . ARG A 1 305 ? 4.343 -7.380 -8.400 1.00 94.62 305 ARG A O 1
ATOM 2302 N N . CYS A 1 306 ? 4.095 -5.204 -7.898 1.00 97.00 306 CYS A N 1
ATOM 2303 C CA . CYS A 1 306 ? 4.891 -4.687 -9.006 1.00 97.00 306 CYS A CA 1
ATOM 2304 C C . CYS A 1 306 ? 6.352 -4.555 -8.564 1.00 97.00 306 CYS A C 1
ATOM 2306 O O . CYS A 1 306 ? 6.641 -3.883 -7.571 1.00 97.00 306 CYS A O 1
ATOM 2308 N N . LEU A 1 307 ? 7.282 -5.192 -9.275 1.00 97.31 307 LEU A N 1
ATOM 2309 C CA . LEU A 1 307 ? 8.697 -5.214 -8.892 1.00 97.31 307 LEU A CA 1
ATOM 2310 C C . LEU A 1 307 ? 9.545 -4.367 -9.841 1.00 97.31 307 LEU A C 1
ATOM 2312 O O . LEU A 1 307 ? 9.392 -4.455 -11.062 1.00 97.31 307 LEU A O 1
ATOM 2316 N N . ILE A 1 308 ? 10.460 -3.585 -9.265 1.00 96.81 308 ILE A N 1
ATOM 2317 C CA . ILE A 1 308 ? 11.452 -2.795 -9.998 1.00 96.81 308 ILE A CA 1
ATOM 2318 C C . ILE A 1 308 ? 12.834 -2.960 -9.356 1.00 96.81 308 ILE A C 1
ATOM 2320 O O . ILE A 1 308 ? 13.033 -2.696 -8.170 1.00 96.81 308 ILE A O 1
ATOM 2324 N N . LEU A 1 309 ? 13.791 -3.436 -10.144 1.00 95.62 309 LEU A N 1
ATOM 2325 C CA . LEU A 1 309 ? 15.139 -3.806 -9.723 1.00 95.62 309 LEU A CA 1
ATOM 2326 C C . LEU A 1 309 ? 16.162 -2.913 -10.426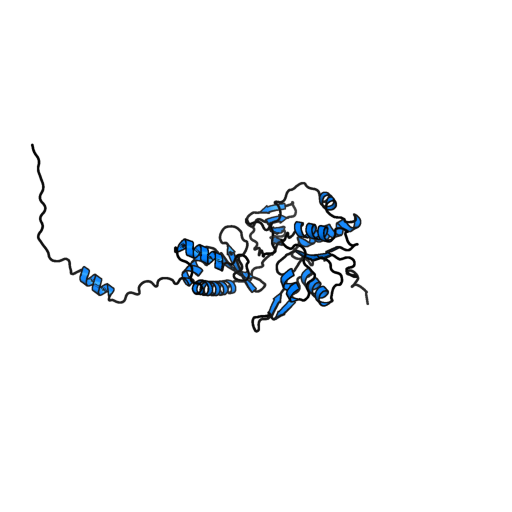 1.00 95.62 309 LEU A C 1
ATOM 2328 O O . LEU A 1 309 ? 15.966 -2.540 -11.584 1.00 95.62 309 LEU A O 1
ATOM 2332 N N . ASN A 1 310 ? 17.287 -2.617 -9.776 1.00 92.62 310 ASN A N 1
ATOM 2333 C CA . ASN A 1 310 ? 18.456 -2.087 -10.475 1.00 92.62 310 ASN A CA 1
ATOM 2334 C C . ASN A 1 310 ? 19.782 -2.667 -9.966 1.00 92.62 310 ASN A C 1
ATOM 2336 O O . ASN A 1 310 ? 19.881 -3.128 -8.830 1.00 92.62 310 ASN A O 1
ATOM 2340 N N . GLY A 1 311 ? 20.797 -2.621 -10.828 1.00 90.06 311 GLY A N 1
ATOM 2341 C CA . GLY A 1 311 ? 22.130 -3.182 -10.610 1.00 90.06 311 GLY A CA 1
ATOM 2342 C C . GLY A 1 311 ? 23.093 -2.765 -11.722 1.00 90.06 311 GLY A C 1
ATOM 2343 O O . GLY A 1 311 ? 22.699 -2.048 -12.641 1.00 90.06 311 GLY A O 1
ATOM 2344 N N . ILE A 1 312 ? 24.366 -3.157 -11.632 1.00 81.81 312 ILE A N 1
ATOM 2345 C CA . ILE A 1 312 ? 25.338 -2.904 -12.715 1.00 81.81 312 ILE A CA 1
ATOM 2346 C C . ILE A 1 312 ? 25.222 -4.020 -13.752 1.00 81.81 312 ILE A C 1
ATOM 2348 O O . ILE A 1 312 ? 24.763 -3.789 -14.868 1.00 81.81 312 ILE A O 1
ATOM 2352 N N . ASP A 1 313 ? 25.538 -5.232 -13.306 1.00 74.50 313 ASP A N 1
ATOM 2353 C CA . ASP A 1 313 ? 25.094 -6.491 -13.884 1.00 74.50 313 ASP A CA 1
ATOM 2354 C C . ASP A 1 313 ? 24.161 -7.141 -12.848 1.00 74.50 313 ASP A C 1
ATOM 2356 O O . ASP A 1 313 ? 24.470 -7.153 -11.654 1.00 74.50 313 ASP A O 1
ATOM 2360 N N . ILE A 1 314 ? 22.991 -7.602 -13.289 1.00 62.03 314 ILE A N 1
ATOM 2361 C CA . ILE A 1 314 ? 21.976 -8.273 -12.453 1.00 62.03 314 ILE A CA 1
ATOM 2362 C C . ILE A 1 314 ? 22.044 -9.803 -12.678 1.00 62.03 314 ILE A C 1
ATOM 2364 O O . ILE A 1 314 ? 21.348 -10.578 -12.022 1.00 62.03 314 ILE A O 1
ATOM 2368 N N . GLY A 1 315 ? 22.925 -10.253 -13.577 1.00 57.69 315 GLY A N 1
ATOM 2369 C CA . GLY A 1 315 ? 22.933 -11.591 -14.143 1.00 57.69 315 GLY A CA 1
ATOM 2370 C C . GLY A 1 315 ? 21.893 -11.746 -15.262 1.00 57.69 315 GLY A C 1
ATOM 2371 O O . GLY A 1 315 ? 21.127 -10.823 -15.560 1.00 57.69 315 GLY A O 1
ATOM 2372 N N . PRO A 1 316 ? 21.831 -12.928 -15.902 1.00 49.31 316 PRO A N 1
ATOM 2373 C CA . PRO A 1 316 ? 20.906 -13.209 -16.995 1.00 49.31 316 PRO A CA 1
ATOM 2374 C C . PRO A 1 316 ? 19.462 -13.415 -16.496 1.00 49.31 316 PRO A C 1
ATOM 2376 O O . PRO A 1 316 ? 18.916 -14.515 -16.559 1.00 49.31 316 PRO A O 1
ATOM 2379 N N . CYS A 1 317 ? 18.807 -12.331 -16.072 1.00 45.09 317 CYS A N 1
ATOM 2380 C CA . CYS A 1 317 ? 17.395 -12.288 -15.654 1.00 45.09 317 CYS A CA 1
ATOM 2381 C C . CYS A 1 317 ? 16.373 -12.641 -16.761 1.00 45.09 317 CYS A C 1
ATOM 2383 O O . CYS A 1 317 ? 15.169 -12.566 -16.531 1.00 45.09 317 CYS A O 1
ATOM 2385 N N . ALA A 1 318 ? 16.820 -13.014 -17.965 1.00 38.41 318 ALA A N 1
ATOM 2386 C CA . ALA A 1 318 ? 15.963 -13.304 -19.111 1.00 38.41 318 ALA A CA 1
ATOM 2387 C C . ALA A 1 318 ? 16.520 -14.438 -19.999 1.00 38.41 318 ALA A C 1
ATOM 2389 O O . ALA A 1 318 ? 17.012 -14.177 -21.094 1.00 38.41 318 ALA A O 1
ATOM 2390 N N . ALA A 1 319 ? 16.439 -15.704 -19.549 1.00 32.38 319 ALA A N 1
ATOM 2391 C CA . ALA A 1 319 ? 16.661 -16.874 -20.424 1.00 32.38 319 ALA A CA 1
ATOM 2392 C C . ALA A 1 319 ? 16.101 -18.240 -19.934 1.00 32.38 319 ALA A C 1
ATOM 2394 O O . ALA A 1 319 ? 16.589 -19.281 -20.383 1.00 32.38 319 ALA A O 1
ATOM 2395 N N . ILE A 1 320 ? 15.081 -18.309 -19.063 1.00 31.64 320 ILE A N 1
ATOM 2396 C CA . ILE A 1 320 ? 14.490 -19.608 -18.643 1.00 31.64 320 ILE A CA 1
ATOM 2397 C C . ILE A 1 320 ? 13.395 -20.070 -19.627 1.00 31.64 320 ILE A C 1
ATOM 2399 O O . ILE A 1 320 ? 12.234 -20.242 -19.276 1.00 31.64 320 ILE A O 1
ATOM 2403 N N . TRP A 1 321 ? 13.789 -20.261 -20.890 1.00 25.27 321 TRP A N 1
ATOM 2404 C CA . TRP A 1 321 ? 13.027 -20.995 -21.915 1.00 25.27 321 TRP A CA 1
ATOM 2405 C C . TRP A 1 321 ? 13.989 -21.694 -22.894 1.00 25.27 321 TRP A C 1
ATOM 2407 O O . TRP A 1 321 ? 13.994 -21.460 -24.103 1.00 25.27 321 TRP A O 1
ATOM 2417 N N . ARG A 1 322 ? 14.828 -22.596 -22.370 1.00 26.81 322 ARG A N 1
ATOM 2418 C CA . ARG A 1 322 ? 15.433 -23.642 -23.205 1.00 26.81 322 ARG A CA 1
ATOM 2419 C C . ARG A 1 322 ? 14.420 -24.774 -23.338 1.00 26.81 322 ARG A C 1
ATOM 2421 O O . ARG A 1 322 ? 14.109 -25.419 -22.343 1.00 26.81 322 ARG A O 1
ATOM 2428 N N . LYS A 1 323 ? 13.917 -25.015 -24.552 1.00 30.11 323 LYS A N 1
ATOM 2429 C CA . LYS A 1 323 ? 13.167 -26.243 -24.845 1.00 30.11 323 LYS A CA 1
ATOM 2430 C C . LYS A 1 323 ? 14.087 -27.453 -24.657 1.00 30.11 323 LYS A C 1
ATOM 2432 O O . LYS A 1 323 ? 15.143 -27.506 -25.288 1.00 30.11 323 LYS A O 1
ATOM 2437 N N . GLY A 1 324 ? 13.650 -28.388 -23.820 1.00 35.59 324 GLY A N 1
ATOM 2438 C CA . GLY A 1 324 ? 13.972 -29.813 -23.892 1.00 35.59 324 GLY A CA 1
ATOM 2439 C C . GLY A 1 324 ? 12.699 -30.548 -24.279 1.00 35.59 324 GLY A C 1
ATOM 2440 O O . GLY A 1 324 ? 11.651 -30.162 -23.716 1.00 35.59 324 GLY A O 1
#

Mean predicted aligned error: 10.7 Å

Solvent-accessible surface area (backbone atoms only — not comparable to full-atom values): 19071 Å² total; per-residue (Å²): 132,87,82,85,90,88,88,85,87,93,86,86,92,83,90,75,54,84,61,55,58,51,55,51,57,55,68,72,64,70,72,79,72,79,77,77,74,48,72,22,58,52,45,38,56,53,45,60,74,45,31,48,57,29,17,26,77,80,68,53,42,30,31,35,39,72,64,82,34,42,50,41,43,32,68,63,95,43,95,74,36,49,67,59,51,50,38,52,52,41,24,73,76,67,78,40,83,59,53,76,63,31,56,48,56,21,48,54,52,50,47,54,53,4,66,72,42,74,64,43,76,72,26,65,36,49,39,74,55,102,83,29,30,33,36,50,33,55,45,97,62,42,32,25,40,38,40,46,99,90,50,73,47,81,41,62,71,60,100,62,47,34,44,74,41,96,42,55,34,52,50,78,87,87,76,87,89,77,62,75,74,60,56,58,78,73,33,87,68,58,82,86,53,48,61,60,54,51,52,42,59,56,45,64,50,41,82,89,54,65,37,67,72,47,74,41,66,46,64,90,84,61,48,49,76,55,38,53,40,51,61,32,44,76,71,44,23,32,90,66,42,56,37,72,72,60,92,47,70,66,52,38,50,62,56,47,76,47,41,44,45,41,30,32,43,72,37,71,67,75,53,70,74,53,51,56,51,50,52,29,25,18,63,33,46,65,51,78,41,69,51,81,97,51,87,89,46,69,49,62,50,60,45,64,36,35,40,36,40,25,23,53,55,56,68,85,90,79,69,98,76,76,91,127